Protein AF-A0A2N1M1K5-F1 (afdb_monomer)

Organism: NCBI:txid588596

Secondary structure (DSSP, 8-state):
----------------SSHHHHHHHHHHHHHHHHGGGS-TT-S-HHHHHHHS-----S---HHHHHHHHHHH--HHHHHHHHHHTS-SSS-HHHHHHHHHHHHHHHHHHHHTT--HHHHHHHS--HHHHHHHHHHHHHHHHHHHHTPPPPPGGG-HHHHHHHHHT--TTSPPPHHHHHHHHHHHHS----

Foldseek 3Di:
DDDDDDDDDDDDDDDDDPCPVVVVVVVVVVVVVVVVVPDPPDDDPVRCCVQPVPVDPDPDDLLRLLLVCLVVVDLSSVLVSLVVLAQPDPDLVSLLRSVVSLVVSLVSNVVSVHDNVSCCVRSDDPVSVVSNVVSVVVVVVVCVVVPDDDPPCLDPVNLVVCQVVDDPVDDDDPSVVVSVV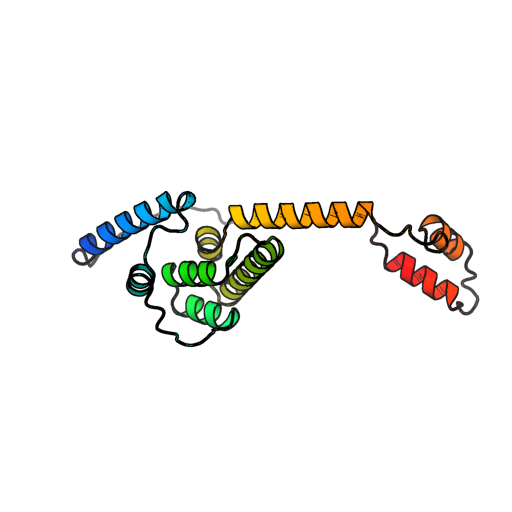SVVPDDPPD

pLDDT: mean 72.84, std 21.94, range [24.59, 95.56]

Nearest PDB structures (foldseek):
  6x1i-assembly1_A  TM=1.732E-01  e=8.250E+00  Pyrococcus horikoshii OT3

Sequence (190 aa):
MAVPWLYIFFAYPIYPQFSNQYSEARRSIKRALARRTERRNAFSKEQIEALLPDKRKGKLTIEERAKYCAKTGDFIDIVANHWCLGPKSNDENEIVAGVARQSTFRMKLAEGGVDPTIIEEFAKDQKHIQESNEIQRKRTKKRMAKAQRIPKHFSLANVSKRIQNMDVSKIPTREDLADVIVMLSMRPSE

Structure (mmCIF, N/CA/C/O backbone):
data_AF-A0A2N1M1K5-F1
#
_entry.id   AF-A0A2N1M1K5-F1
#
loop_
_atom_site.group_PDB
_atom_site.id
_atom_site.type_symbol
_atom_site.label_atom_id
_atom_site.label_alt_id
_atom_site.label_comp_id
_atom_site.label_asym_id
_atom_site.label_entity_id
_atom_site.label_seq_id
_atom_site.pdbx_PDB_ins_code
_atom_site.Cartn_x
_atom_site.Cartn_y
_atom_site.Cartn_z
_atom_site.occupancy
_atom_site.B_iso_or_equiv
_atom_site.auth_seq_id
_atom_site.auth_comp_id
_atom_site.auth_asym_id
_atom_site.auth_atom_id
_atom_site.pdbx_PDB_model_num
ATOM 1 N N . MET A 1 1 ? -0.922 38.601 1.750 1.00 30.34 1 MET A N 1
ATOM 2 C CA . MET A 1 1 ? 0.178 37.977 2.514 1.00 30.34 1 MET A CA 1
ATOM 3 C C . MET A 1 1 ? -0.050 38.255 3.989 1.00 30.34 1 MET A C 1
ATOM 5 O O . MET A 1 1 ? -0.391 39.383 4.303 1.00 30.34 1 MET A O 1
ATOM 9 N N . ALA A 1 2 ? 0.128 37.217 4.811 1.00 32.53 2 ALA A N 1
ATOM 10 C CA . ALA A 1 2 ? 0.265 37.195 6.272 1.00 32.53 2 ALA A CA 1
ATOM 11 C C . ALA A 1 2 ? -0.838 37.844 7.135 1.00 32.53 2 ALA A C 1
ATOM 13 O O . ALA A 1 2 ? -0.923 39.060 7.253 1.00 32.53 2 ALA A O 1
ATOM 14 N N . VAL A 1 3 ? -1.584 37.000 7.858 1.00 25.30 3 VAL A N 1
ATOM 15 C CA . VAL A 1 3 ? -2.186 37.378 9.145 1.00 25.30 3 VAL A CA 1
ATOM 16 C C . VAL A 1 3 ? -1.532 36.508 10.228 1.00 25.30 3 VAL A C 1
ATOM 18 O O . VAL A 1 3 ? -1.578 35.280 10.106 1.00 25.30 3 VAL A O 1
ATOM 21 N N . PRO A 1 4 ? -0.869 37.107 11.233 1.00 35.44 4 PRO A N 1
ATOM 22 C CA . PRO A 1 4 ? -0.222 36.397 12.322 1.00 35.44 4 PRO A CA 1
ATOM 23 C C . PRO A 1 4 ? -1.184 36.117 13.483 1.00 35.44 4 PRO A C 1
ATOM 25 O O . PRO A 1 4 ? -2.193 36.784 13.688 1.00 35.44 4 PRO A O 1
ATOM 28 N N . TRP A 1 5 ? -0.811 35.087 14.229 1.00 28.62 5 TRP A N 1
ATOM 29 C CA . TRP A 1 5 ? -1.448 34.535 15.415 1.00 28.62 5 TRP A CA 1
ATOM 30 C C . TRP A 1 5 ? -1.638 35.543 16.558 1.00 28.62 5 TRP A C 1
ATOM 32 O O . TRP A 1 5 ? -0.727 36.320 16.833 1.00 28.62 5 TRP A O 1
ATOM 42 N N . LEU A 1 6 ? -2.733 35.404 17.321 1.00 27.39 6 LEU A N 1
ATOM 43 C CA . LEU A 1 6 ? -2.763 35.628 18.775 1.00 27.39 6 LEU A CA 1
ATOM 44 C C . LEU A 1 6 ? -3.977 34.937 19.430 1.00 27.39 6 LEU A C 1
ATOM 46 O O . LEU A 1 6 ? -5.091 34.958 18.918 1.00 27.39 6 LEU A O 1
ATOM 50 N N . TYR A 1 7 ? -3.685 34.288 20.556 1.00 28.84 7 TYR A N 1
ATOM 51 C CA . TYR A 1 7 ? -4.550 33.559 21.491 1.00 28.84 7 TYR A CA 1
ATOM 52 C C . TYR A 1 7 ? -5.686 34.415 22.097 1.00 28.84 7 TYR A C 1
ATOM 54 O O . TYR A 1 7 ? -5.499 35.613 22.275 1.00 28.84 7 TYR A O 1
ATOM 62 N N . ILE A 1 8 ? -6.779 33.781 22.565 1.00 28.83 8 ILE A N 1
ATOM 63 C CA . ILE A 1 8 ? -7.182 33.704 23.997 1.00 28.83 8 ILE A CA 1
ATOM 64 C C . ILE A 1 8 ? -8.525 32.955 24.180 1.00 28.83 8 ILE A C 1
ATOM 66 O O . ILE A 1 8 ? -9.480 33.109 23.428 1.00 28.83 8 ILE A O 1
ATOM 70 N N . PHE A 1 9 ? -8.522 32.129 25.229 1.00 25.47 9 PHE A N 1
ATOM 71 C CA . PHE A 1 9 ? -9.581 31.356 25.883 1.00 25.47 9 PHE A CA 1
ATOM 72 C C . PHE A 1 9 ? -10.895 32.103 26.198 1.00 25.47 9 PHE A C 1
ATOM 74 O O . PHE A 1 9 ? -10.860 33.243 26.647 1.00 25.47 9 PHE A O 1
ATOM 81 N N . PHE A 1 10 ? -12.012 31.362 26.209 1.00 24.59 10 PHE A N 1
ATOM 82 C CA . PHE A 1 10 ? -13.040 31.455 27.261 1.00 24.59 10 PHE A CA 1
ATOM 83 C C . PHE A 1 10 ? -13.578 30.055 27.609 1.00 24.59 10 PHE A C 1
ATOM 85 O O . PHE A 1 10 ? -13.599 29.153 26.773 1.00 24.59 10 PHE A O 1
ATOM 92 N N . ALA A 1 11 ? -13.922 29.870 28.882 1.00 24.91 11 ALA A N 1
ATOM 93 C CA . ALA A 1 11 ? -14.062 28.600 29.588 1.00 24.91 11 ALA A CA 1
ATOM 94 C C . ALA A 1 11 ? -15.523 28.092 29.738 1.00 24.91 11 ALA A C 1
ATOM 96 O O . ALA A 1 11 ? -16.423 28.911 29.870 1.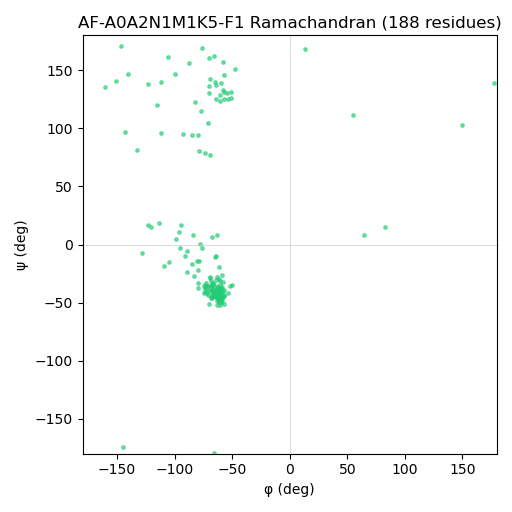00 24.91 11 ALA A O 1
ATOM 97 N N . TYR A 1 12 ? -15.678 26.747 29.711 1.00 31.97 12 TYR A N 1
ATOM 98 C CA . TYR A 1 12 ? -16.512 25.750 30.465 1.00 31.97 12 TYR A CA 1
ATOM 99 C C . TYR A 1 12 ? -17.712 26.183 31.369 1.00 31.97 12 TYR A C 1
ATOM 101 O O . TYR A 1 12 ? -17.724 27.346 31.751 1.00 31.97 12 TYR A O 1
ATOM 109 N N . PRO A 1 13 ? -18.639 25.293 31.877 1.00 47.25 13 PRO A N 1
ATOM 110 C CA . PRO A 1 13 ? -18.690 23.797 31.932 1.00 47.25 13 PRO A CA 1
ATOM 111 C C . PRO A 1 13 ? -20.107 23.127 31.777 1.00 47.25 13 PRO A C 1
ATOM 113 O O . PRO A 1 13 ? -21.086 23.817 31.539 1.00 47.25 13 PRO A O 1
ATOM 116 N N . ILE A 1 14 ? -20.196 21.781 31.942 1.00 31.31 14 ILE A N 1
ATOM 117 C CA . ILE A 1 14 ? -21.274 20.898 32.523 1.00 31.31 14 ILE A CA 1
ATOM 118 C C . ILE A 1 14 ? -21.206 19.522 31.789 1.00 31.31 14 ILE A C 1
ATOM 120 O O . ILE A 1 14 ? -21.512 19.443 30.608 1.00 31.31 14 ILE A O 1
ATOM 124 N N . TYR A 1 15 ? -20.655 18.421 32.329 1.00 31.00 15 TYR A N 1
ATOM 125 C CA . TYR A 1 15 ? -21.123 17.598 33.463 1.00 31.00 15 TYR A CA 1
ATOM 126 C C . TYR A 1 15 ? -19.954 16.905 34.224 1.00 31.00 15 TYR A C 1
ATOM 128 O O . TYR A 1 15 ? -19.067 16.361 33.562 1.00 31.00 15 TYR A O 1
ATOM 136 N N . PRO A 1 16 ? -19.960 16.805 35.578 1.00 41.16 16 PRO A N 1
ATOM 137 C CA . PRO A 1 16 ? -18.792 16.371 36.360 1.00 41.16 16 PRO A CA 1
ATOM 138 C C . PRO A 1 16 ? -18.890 15.024 37.119 1.00 41.16 16 PRO A C 1
ATOM 140 O O . PRO A 1 16 ? -18.088 14.816 38.023 1.00 41.16 16 PRO A O 1
ATOM 143 N N . GLN A 1 17 ? -19.803 14.085 36.817 1.00 35.28 17 GLN A N 1
ATOM 144 C CA . GLN A 1 17 ? -19.936 12.872 37.669 1.00 35.28 17 GLN A CA 1
ATOM 145 C C . GLN A 1 17 ? -19.902 11.492 36.983 1.00 35.28 17 GLN A C 1
ATOM 147 O O . GLN A 1 17 ? -19.728 10.495 37.674 1.00 35.28 17 GLN A O 1
ATOM 152 N N . PHE A 1 18 ? -19.911 11.395 35.649 1.00 33.62 18 PHE A N 1
ATOM 153 C CA . PHE A 1 18 ? -19.706 10.109 34.943 1.00 33.62 18 PHE A CA 1
ATOM 154 C C . PHE A 1 18 ? -18.247 9.860 34.501 1.00 33.62 18 PHE A C 1
ATOM 156 O O . PHE A 1 18 ? -17.920 8.806 33.956 1.00 33.62 18 PHE A O 1
ATOM 163 N N . SER A 1 19 ? -17.347 10.820 34.735 1.00 39.50 19 SER A N 1
ATOM 164 C CA . SER A 1 19 ? -15.990 10.844 34.170 1.00 39.50 19 SER A CA 1
ATOM 165 C C . SER A 1 19 ? -14.929 10.125 35.006 1.00 39.50 19 SER A C 1
ATOM 167 O O . SER A 1 19 ? -13.923 9.702 34.441 1.00 39.50 19 SER A O 1
ATOM 169 N N . ASN A 1 20 ? -15.119 9.954 36.317 1.00 40.91 20 ASN A N 1
ATOM 170 C CA . ASN A 1 20 ? -14.043 9.460 37.185 1.00 40.91 20 ASN A CA 1
ATOM 171 C C . ASN A 1 20 ? -13.841 7.942 37.119 1.00 40.91 20 ASN A C 1
ATOM 173 O O . ASN A 1 20 ? -12.704 7.486 37.068 1.00 40.91 20 ASN A O 1
ATOM 177 N N . GLN A 1 21 ? -14.908 7.148 37.010 1.00 40.41 21 GLN A N 1
ATOM 178 C CA . GLN A 1 21 ? -14.762 5.691 36.889 1.00 40.41 21 GLN A CA 1
ATOM 179 C C . GLN A 1 21 ? -14.278 5.278 35.485 1.00 40.41 21 GLN A C 1
ATOM 181 O O . GLN A 1 21 ? -13.444 4.382 35.342 1.00 40.41 21 GLN A O 1
ATOM 186 N N . TYR A 1 22 ? -14.718 5.997 34.442 1.00 41.56 22 TYR A N 1
ATOM 187 C CA . TYR A 1 22 ? -14.241 5.813 33.066 1.00 41.56 22 TYR A CA 1
ATOM 188 C C . TYR A 1 22 ? -12.811 6.333 32.851 1.00 41.56 22 TYR A C 1
ATOM 190 O O . TYR A 1 22 ? -12.079 5.747 32.055 1.00 41.56 22 TYR A O 1
ATOM 198 N N . SER A 1 23 ? -12.376 7.403 33.531 1.00 45.81 23 SER A N 1
ATOM 199 C CA . SER A 1 23 ? -11.002 7.919 33.413 1.00 45.81 23 SER A CA 1
ATOM 200 C C . SER A 1 23 ? -9.984 7.009 34.103 1.00 45.81 23 SER A C 1
ATOM 202 O O . SER A 1 23 ? -8.920 6.769 33.537 1.00 45.81 23 SER A O 1
ATOM 204 N N . GLU A 1 24 ? -10.333 6.427 35.251 1.00 42.09 24 GLU A N 1
ATOM 205 C CA . GLU A 1 24 ? -9.546 5.413 35.965 1.00 42.09 24 GLU A CA 1
ATOM 206 C C . GLU A 1 24 ? -9.394 4.133 35.124 1.00 42.09 24 GLU A C 1
ATOM 208 O O . GLU A 1 24 ? -8.272 3.675 34.882 1.00 42.09 24 GLU A O 1
ATOM 213 N N . ALA A 1 25 ? -10.497 3.615 34.565 1.00 45.88 25 ALA A N 1
ATOM 214 C CA . ALA A 1 25 ? -10.476 2.472 33.650 1.00 45.88 25 ALA A CA 1
ATOM 215 C C . ALA A 1 25 ? -9.669 2.770 32.369 1.00 45.88 25 ALA A C 1
ATOM 217 O O . ALA A 1 25 ? -8.833 1.965 31.962 1.00 45.88 25 ALA A O 1
ATOM 218 N N . ARG A 1 26 ? -9.820 3.966 31.777 1.00 47.50 26 ARG A N 1
ATOM 219 C CA . ARG A 1 26 ? -9.016 4.442 30.632 1.00 47.50 26 ARG A CA 1
ATOM 220 C C . ARG A 1 26 ? -7.534 4.593 30.972 1.00 47.50 26 ARG A C 1
ATOM 222 O O . ARG A 1 26 ? -6.690 4.288 30.133 1.00 47.50 26 ARG A O 1
ATOM 229 N N . ARG A 1 27 ? -7.184 5.039 32.183 1.00 43.84 27 ARG A N 1
ATOM 230 C CA . ARG A 1 27 ? -5.793 5.173 32.652 1.00 43.84 27 ARG A CA 1
ATOM 231 C C . ARG A 1 27 ? -5.171 3.804 32.912 1.00 43.84 27 ARG A C 1
ATOM 233 O O . ARG A 1 27 ? -3.999 3.607 32.600 1.00 43.84 27 ARG A O 1
ATOM 240 N N . SER A 1 28 ? -5.961 2.853 33.403 1.00 52.34 28 SER A N 1
ATOM 241 C CA . SER A 1 28 ? -5.572 1.452 33.572 1.00 52.34 28 SER A CA 1
ATOM 242 C C . SER A 1 28 ? -5.352 0.757 32.223 1.00 52.34 28 SER A C 1
ATOM 244 O O . SER A 1 28 ? -4.292 0.174 32.003 1.00 52.34 28 SER A O 1
ATOM 246 N N . ILE A 1 29 ? -6.268 0.934 31.261 1.00 50.94 29 ILE A N 1
ATOM 247 C CA . ILE A 1 29 ? -6.130 0.431 29.884 1.00 50.94 29 ILE A CA 1
ATOM 248 C C . ILE A 1 29 ? -4.942 1.092 29.175 1.00 50.94 29 ILE A C 1
ATOM 250 O O . ILE A 1 29 ? -4.165 0.388 28.541 1.00 50.94 29 ILE A O 1
ATOM 254 N N . LYS A 1 30 ? -4.716 2.405 29.338 1.00 47.91 30 LYS A N 1
ATOM 255 C CA . LYS A 1 30 ? -3.505 3.091 28.843 1.00 47.91 30 LYS A CA 1
ATOM 256 C C . LYS A 1 30 ? -2.227 2.511 29.449 1.00 47.91 30 LYS A C 1
ATOM 258 O O . LYS A 1 30 ? -1.270 2.286 28.718 1.00 47.91 30 LYS A O 1
ATOM 263 N N . ARG A 1 31 ? -2.196 2.222 30.757 1.00 45.16 31 ARG A N 1
ATOM 264 C CA . ARG A 1 31 ? -1.048 1.562 31.410 1.00 45.16 31 ARG A CA 1
ATOM 265 C C . ARG A 1 31 ? -0.869 0.117 30.930 1.00 45.16 31 ARG A C 1
ATOM 267 O O . ARG A 1 31 ? 0.265 -0.327 30.798 1.00 45.16 31 ARG A O 1
ATOM 274 N N . ALA A 1 32 ? -1.952 -0.598 30.631 1.00 46.72 32 ALA A N 1
ATOM 275 C CA . ALA A 1 32 ? -1.910 -1.953 30.083 1.00 46.72 32 ALA A CA 1
ATOM 276 C C . ALA A 1 32 ? -1.470 -1.980 28.604 1.00 46.72 32 ALA A C 1
ATOM 278 O O . ALA A 1 32 ? -0.683 -2.841 28.219 1.00 46.72 32 ALA A O 1
ATOM 279 N N . LEU A 1 33 ? -1.908 -1.010 27.791 1.00 49.91 33 LEU A N 1
ATOM 280 C CA . LEU A 1 33 ? -1.473 -0.820 26.402 1.00 49.91 33 LEU A CA 1
ATOM 281 C C . LEU A 1 33 ? -0.037 -0.284 26.304 1.00 49.91 33 LEU A C 1
ATOM 283 O O . LEU A 1 33 ? 0.688 -0.685 25.406 1.00 49.91 33 LEU A O 1
ATOM 287 N N . ALA A 1 34 ? 0.412 0.582 27.214 1.00 41.59 34 ALA A N 1
ATOM 288 C CA . ALA A 1 34 ? 1.793 1.075 27.220 1.00 41.59 34 ALA A CA 1
ATOM 289 C C . ALA A 1 34 ? 2.804 -0.026 27.595 1.00 41.59 34 ALA A C 1
ATOM 291 O O . ALA A 1 34 ? 3.933 -0.022 27.120 1.00 41.59 34 ALA A O 1
ATOM 292 N N . ARG A 1 35 ? 2.382 -1.026 28.383 1.00 45.47 35 ARG A N 1
ATOM 293 C CA . ARG A 1 35 ? 3.167 -2.243 28.670 1.00 45.47 35 ARG A CA 1
ATOM 294 C C . ARG A 1 35 ? 3.179 -3.251 27.501 1.00 45.47 35 ARG A C 1
ATOM 296 O O . ARG A 1 35 ? 3.828 -4.290 27.591 1.00 45.47 35 ARG A O 1
ATOM 303 N N . ARG A 1 36 ? 2.456 -2.980 26.403 1.00 40.47 36 ARG A N 1
ATOM 304 C CA . ARG A 1 36 ? 2.161 -3.927 25.306 1.00 40.47 36 ARG A CA 1
ATOM 305 C C . ARG A 1 36 ? 3.310 -4.134 24.319 1.00 40.47 36 ARG A C 1
ATOM 307 O O . ARG A 1 36 ? 3.285 -5.126 23.594 1.00 40.47 36 ARG A O 1
ATOM 314 N N . THR A 1 37 ? 4.340 -3.287 24.326 1.00 44.84 37 THR A N 1
ATOM 315 C CA . THR A 1 37 ? 5.549 -3.507 23.509 1.00 44.84 37 THR A CA 1
ATOM 316 C C . THR A 1 37 ? 6.270 -4.812 23.891 1.00 44.84 37 THR A C 1
ATOM 318 O O . THR A 1 37 ? 6.985 -5.372 23.062 1.00 44.84 37 THR A O 1
ATOM 321 N N . GLU A 1 38 ? 6.016 -5.359 25.091 1.00 43.12 38 GLU A N 1
ATOM 322 C CA . GLU A 1 38 ? 6.689 -6.562 25.603 1.00 43.12 38 GLU A CA 1
ATOM 323 C C . GLU A 1 38 ? 5.858 -7.857 25.592 1.00 43.12 38 GLU A C 1
ATOM 325 O O . GLU A 1 38 ? 6.438 -8.933 25.719 1.00 43.12 38 GLU A O 1
ATOM 330 N N . ARG A 1 39 ? 4.525 -7.839 25.427 1.00 45.16 39 ARG A N 1
ATOM 331 C CA . ARG A 1 39 ? 3.723 -9.082 25.511 1.00 45.16 39 ARG A CA 1
ATOM 332 C C . ARG A 1 39 ? 2.564 -9.123 24.520 1.00 45.16 39 ARG A C 1
ATOM 334 O O . ARG A 1 39 ? 1.461 -8.672 24.811 1.00 45.16 39 ARG A O 1
ATOM 341 N N . ARG A 1 40 ? 2.792 -9.780 23.378 1.00 42.53 40 ARG A N 1
ATOM 342 C CA . ARG A 1 40 ? 1.757 -10.119 22.379 1.00 42.53 40 ARG A CA 1
ATOM 343 C C . ARG A 1 40 ? 0.668 -11.091 22.902 1.00 42.53 40 ARG A C 1
ATOM 345 O O . ARG A 1 40 ? -0.350 -11.223 22.238 1.00 42.53 40 ARG A O 1
ATOM 352 N N . ASN A 1 41 ? 0.831 -11.703 24.090 1.00 50.91 41 ASN A N 1
ATOM 353 C CA . ASN A 1 41 ? 0.032 -12.855 24.567 1.00 50.91 41 ASN A CA 1
ATOM 354 C C . ASN A 1 41 ? -0.713 -12.662 25.915 1.00 50.91 41 ASN A C 1
ATOM 356 O O . ASN A 1 41 ? -1.069 -13.647 26.551 1.00 50.91 41 ASN A O 1
ATOM 360 N N . ALA A 1 42 ? -0.907 -11.437 26.417 1.00 52.03 42 ALA A N 1
ATOM 361 C CA . ALA A 1 42 ? -1.353 -11.233 27.809 1.00 52.03 42 ALA A CA 1
ATOM 362 C C . ALA A 1 42 ? -2.880 -11.201 28.054 1.00 52.03 42 ALA A C 1
ATOM 364 O O . ALA A 1 42 ? -3.283 -11.135 29.211 1.00 52.03 42 ALA A O 1
ATOM 365 N N . PHE A 1 43 ? -3.721 -11.238 27.016 1.00 46.84 43 PHE A N 1
ATOM 366 C CA . PHE A 1 43 ? -5.182 -11.217 27.168 1.00 46.84 43 PHE A CA 1
ATOM 367 C C . PHE A 1 43 ? -5.822 -12.431 26.502 1.00 46.84 43 PHE A C 1
ATOM 369 O O . PHE A 1 43 ? -5.431 -12.806 25.393 1.00 46.84 43 PHE A O 1
ATOM 376 N N . SER A 1 44 ? -6.810 -13.026 27.176 1.00 56.56 44 SER A N 1
ATOM 377 C CA . SER A 1 44 ? -7.618 -14.101 26.602 1.00 56.56 44 SER A CA 1
ATOM 378 C C . SER A 1 44 ? -8.532 -13.558 25.501 1.00 56.56 44 SER A C 1
ATOM 380 O O . SER A 1 44 ? -8.807 -12.355 25.418 1.00 56.56 44 SER A O 1
ATOM 382 N N . LYS A 1 45 ? -9.015 -14.448 24.634 1.00 51.22 45 LYS A N 1
ATOM 383 C CA . LYS A 1 45 ? -9.913 -14.083 23.533 1.00 51.22 45 LYS A CA 1
ATOM 384 C C . LYS A 1 45 ? -11.191 -13.411 24.053 1.00 51.22 45 LYS A C 1
ATOM 386 O O . LYS A 1 45 ? -11.638 -12.432 23.466 1.00 51.22 45 LYS A O 1
ATOM 391 N N . GLU A 1 46 ? -11.697 -13.868 25.197 1.00 49.91 46 GLU A N 1
ATOM 392 C CA . GLU A 1 46 ? -12.882 -13.319 25.861 1.00 49.91 46 GLU A CA 1
ATOM 393 C C . GLU A 1 46 ? -12.636 -11.904 26.406 1.00 49.91 46 GLU A C 1
ATOM 395 O O . GLU A 1 46 ? -13.503 -11.041 26.312 1.00 49.91 46 GLU A O 1
ATOM 400 N N . GLN A 1 47 ? -11.439 -11.624 26.937 1.00 53.22 47 GLN A N 1
ATOM 401 C CA . GLN A 1 47 ? -11.083 -10.282 27.418 1.00 53.22 47 GLN A CA 1
ATOM 402 C C . GLN A 1 47 ? -10.964 -9.279 26.267 1.00 53.22 47 GLN A C 1
ATOM 404 O O . GLN A 1 47 ? -11.340 -8.118 26.416 1.00 53.22 47 GLN A O 1
ATOM 409 N N . ILE A 1 48 ? -10.465 -9.725 25.111 1.00 53.44 48 ILE A N 1
ATOM 410 C CA . ILE A 1 48 ? -10.424 -8.909 23.894 1.00 53.44 48 ILE A CA 1
ATOM 411 C C . ILE A 1 48 ? -11.849 -8.628 23.405 1.00 53.44 48 ILE A C 1
ATOM 413 O O . ILE A 1 48 ? -12.151 -7.481 23.104 1.00 53.44 48 ILE A O 1
ATOM 417 N N . GLU A 1 49 ? -12.728 -9.631 23.386 1.00 48.97 49 GLU A N 1
ATOM 418 C CA . GLU A 1 49 ? -14.129 -9.498 22.957 1.00 48.97 49 GLU A CA 1
ATOM 419 C C . GLU A 1 49 ? -14.967 -8.614 23.902 1.00 48.97 49 GLU A C 1
ATOM 421 O O . GLU A 1 49 ? -15.825 -7.860 23.450 1.00 48.97 49 GLU A O 1
ATOM 426 N N . ALA A 1 50 ? -14.676 -8.633 25.206 1.00 50.69 50 ALA A N 1
ATOM 427 C CA . ALA A 1 50 ? -15.316 -7.759 26.190 1.00 50.69 50 ALA A CA 1
ATOM 428 C C . ALA A 1 50 ? -14.843 -6.294 26.100 1.00 50.69 50 ALA A C 1
ATOM 430 O O . ALA A 1 50 ? -15.629 -5.376 26.331 1.00 50.69 50 ALA A O 1
ATOM 431 N N . LEU A 1 51 ? -13.564 -6.064 25.773 1.00 51.69 51 LEU A N 1
ATOM 432 C CA . LEU A 1 51 ? -12.983 -4.721 25.615 1.00 51.69 51 LEU A CA 1
ATOM 433 C C . LEU A 1 51 ? -13.244 -4.118 24.228 1.00 51.69 51 LEU A C 1
ATOM 435 O O . LEU A 1 51 ? -13.271 -2.898 24.082 1.00 51.69 51 LEU A O 1
ATOM 439 N N . LEU A 1 52 ? -13.408 -4.974 23.222 1.00 53.09 52 LEU A N 1
ATOM 440 C CA . LEU A 1 52 ? -13.666 -4.645 21.827 1.00 53.09 52 LEU A CA 1
ATOM 441 C C . LEU A 1 52 ? -14.827 -5.522 21.345 1.00 53.09 52 LEU A C 1
ATOM 443 O O . LEU A 1 52 ? -14.577 -6.557 20.720 1.00 53.09 52 LEU A O 1
ATOM 447 N N . PRO A 1 53 ? -16.087 -5.146 21.633 1.00 44.97 53 PRO A N 1
ATOM 448 C CA . PRO A 1 53 ? -17.249 -5.901 21.186 1.00 44.97 53 PRO A CA 1
ATOM 449 C C . PRO A 1 53 ? -17.401 -5.786 19.662 1.00 44.97 53 PRO A C 1
ATOM 451 O O . PRO A 1 53 ? -18.243 -5.050 19.149 1.00 44.97 53 PRO A O 1
ATOM 454 N N . ASP A 1 54 ? -16.588 -6.528 18.908 1.00 49.03 54 ASP A N 1
ATOM 455 C CA . ASP A 1 54 ? -16.722 -6.662 17.462 1.00 49.03 54 ASP A CA 1
ATOM 456 C C . ASP A 1 54 ? -17.853 -7.656 17.183 1.00 49.03 54 ASP A C 1
ATOM 458 O O . ASP A 1 54 ? -17.644 -8.836 16.910 1.00 49.03 54 ASP A O 1
ATOM 462 N N . LYS A 1 55 ? -19.102 -7.176 17.260 1.00 49.06 55 LYS A N 1
ATOM 463 C CA . LYS A 1 55 ? -20.323 -7.958 16.970 1.00 49.06 55 LYS A CA 1
ATOM 464 C C . LYS A 1 55 ? -20.408 -8.448 15.510 1.00 49.06 55 LYS A C 1
ATOM 466 O O . LYS A 1 55 ? -21.441 -8.964 15.081 1.00 49.06 55 LYS A O 1
ATOM 471 N N . ARG A 1 56 ? -19.352 -8.279 14.711 1.00 52.91 56 ARG A N 1
ATOM 472 C CA . ARG A 1 56 ? -19.317 -8.574 13.282 1.00 52.91 56 ARG A CA 1
ATOM 473 C C . ARG A 1 56 ? -18.802 -9.985 13.043 1.00 52.91 56 ARG A C 1
ATOM 475 O O . ARG A 1 56 ? -17.616 -10.229 12.870 1.00 52.91 56 ARG A O 1
ATOM 482 N N . LYS A 1 57 ? -19.740 -10.919 12.903 1.00 45.25 57 LYS A N 1
ATOM 483 C CA . LYS A 1 57 ? -19.479 -12.284 12.415 1.00 45.25 57 LYS A CA 1
ATOM 484 C C . LYS A 1 57 ? -19.052 -12.344 10.926 1.00 45.25 57 LYS A C 1
ATOM 486 O O . L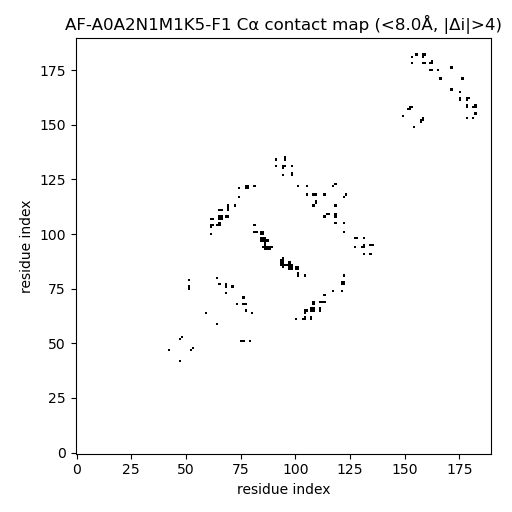YS A 1 57 ? -18.930 -13.434 10.379 1.00 45.25 57 LYS A O 1
ATOM 491 N N . GLY A 1 58 ? -18.829 -11.202 10.259 1.00 55.16 58 GLY A N 1
ATOM 492 C CA . GLY A 1 58 ? -18.489 -11.099 8.835 1.00 55.16 58 GLY A CA 1
ATOM 493 C C . GLY A 1 58 ? -17.059 -10.608 8.586 1.00 55.16 58 GLY A C 1
ATOM 494 O O . GLY A 1 58 ? -16.570 -9.696 9.253 1.00 55.16 58 GLY A O 1
ATOM 495 N N . LYS A 1 59 ? -16.382 -11.191 7.590 1.00 66.12 59 LYS A N 1
ATOM 496 C CA . LYS A 1 59 ? -15.023 -10.815 7.172 1.00 66.12 59 LYS A CA 1
ATOM 497 C C . LYS A 1 59 ? -15.055 -9.483 6.408 1.00 66.12 59 LYS A C 1
ATOM 499 O O . LYS A 1 59 ? -15.006 -9.480 5.185 1.00 66.12 59 LYS A O 1
ATOM 504 N N . LEU A 1 60 ? -15.150 -8.367 7.133 1.00 75.69 60 LEU A N 1
ATOM 505 C CA . LEU A 1 60 ? -15.163 -7.035 6.523 1.00 75.69 60 LEU A CA 1
ATOM 506 C C . LEU A 1 60 ? -13.892 -6.757 5.719 1.00 75.69 60 LEU A C 1
ATOM 508 O O . LEU A 1 60 ? -12.772 -7.031 6.178 1.00 75.69 60 LEU A O 1
ATOM 512 N N . THR A 1 61 ? -14.090 -6.136 4.563 1.00 89.25 61 THR A N 1
ATOM 513 C CA . THR A 1 61 ? -13.035 -5.556 3.734 1.00 89.25 61 THR A CA 1
ATOM 514 C C . THR A 1 61 ? -12.366 -4.372 4.442 1.00 89.25 61 THR A C 1
ATOM 516 O O . THR A 1 61 ? -12.898 -3.794 5.393 1.00 89.25 61 THR A O 1
ATOM 519 N N . ILE A 1 62 ? -11.171 -3.990 3.982 1.00 90.19 62 ILE A N 1
ATOM 520 C CA . ILE A 1 62 ? -10.427 -2.846 4.541 1.00 90.19 62 ILE A CA 1
ATOM 521 C C . ILE A 1 62 ? -11.234 -1.546 4.402 1.00 90.19 62 ILE A C 1
ATOM 523 O O . ILE A 1 62 ? -11.245 -0.723 5.315 1.00 90.19 62 ILE A O 1
ATOM 527 N N . GLU A 1 63 ? -11.937 -1.380 3.283 1.00 92.31 63 GLU A N 1
ATOM 528 C CA . GLU A 1 63 ? -12.742 -0.193 3.005 1.00 92.31 63 GLU A CA 1
ATOM 529 C C . GLU A 1 63 ? -13.964 -0.093 3.924 1.00 92.31 63 GLU A C 1
ATOM 531 O O . GLU A 1 63 ? -14.225 0.968 4.485 1.00 92.31 63 GLU A O 1
ATOM 536 N N . GLU A 1 64 ? -14.687 -1.193 4.142 1.00 90.06 64 GLU A N 1
ATOM 537 C CA . GLU A 1 64 ? -15.831 -1.213 5.062 1.00 90.06 64 GLU A CA 1
ATOM 538 C C . GLU A 1 64 ? -15.413 -0.892 6.498 1.00 90.06 64 GLU A C 1
ATOM 540 O O . GLU A 1 64 ? -16.105 -0.145 7.193 1.00 90.06 64 GLU A O 1
ATOM 545 N N . ARG A 1 65 ? -14.255 -1.409 6.936 1.00 90.06 65 ARG A N 1
ATOM 546 C CA . ARG A 1 65 ? -13.675 -1.070 8.244 1.00 90.06 65 ARG A CA 1
ATOM 547 C C . ARG A 1 65 ? -13.383 0.423 8.340 1.00 90.06 65 ARG A C 1
ATOM 549 O O . ARG A 1 65 ? -13.735 1.042 9.337 1.00 90.06 65 ARG A O 1
ATOM 556 N N . ALA A 1 66 ? -12.781 1.004 7.303 1.00 91.31 66 ALA A N 1
ATOM 557 C CA . ALA A 1 66 ? -12.425 2.419 7.296 1.00 91.31 66 ALA A CA 1
ATOM 558 C C . ALA A 1 66 ? -13.666 3.320 7.290 1.00 91.31 66 ALA A C 1
ATOM 560 O O . ALA A 1 66 ? -13.747 4.239 8.098 1.00 91.31 66 ALA A O 1
ATOM 561 N N . LYS A 1 67 ? -14.673 3.009 6.461 1.00 91.50 67 LYS A N 1
ATOM 562 C CA . LYS A 1 67 ? -15.966 3.718 6.448 1.00 91.50 67 LYS A CA 1
ATOM 563 C C . LYS A 1 67 ? -16.659 3.663 7.804 1.00 91.50 67 LYS A C 1
ATOM 565 O O . LYS A 1 67 ? -17.256 4.646 8.226 1.00 91.50 67 LYS A O 1
ATOM 570 N N . TYR A 1 68 ? -16.599 2.519 8.482 1.00 88.12 68 TYR A N 1
ATOM 571 C CA . TYR A 1 68 ? -17.136 2.380 9.830 1.00 88.12 68 TYR A CA 1
ATOM 572 C C . TYR A 1 68 ? -16.395 3.282 10.827 1.00 88.12 68 TYR A C 1
ATOM 574 O O . TYR A 1 68 ? -17.039 4.085 11.495 1.00 88.12 68 TYR A O 1
ATOM 582 N N . CYS A 1 69 ? -15.063 3.210 10.872 1.00 87.25 69 CYS A N 1
ATOM 583 C CA . CYS A 1 69 ? -14.252 4.031 11.772 1.00 87.25 69 CYS A CA 1
ATOM 584 C C . CYS A 1 69 ? -14.401 5.535 11.503 1.00 87.25 69 CYS A C 1
ATOM 586 O O . CYS A 1 69 ? -14.419 6.322 12.441 1.00 87.25 69 CYS A O 1
ATOM 588 N N . ALA A 1 70 ? -14.545 5.940 10.240 1.00 88.50 70 ALA A N 1
ATOM 589 C CA . ALA A 1 70 ? -14.788 7.332 9.872 1.00 88.50 70 ALA A CA 1
ATOM 590 C C . ALA A 1 70 ? -16.156 7.837 10.358 1.00 88.50 70 ALA A C 1
ATOM 592 O O . ALA A 1 70 ? -16.282 8.988 10.758 1.00 88.50 70 ALA A O 1
ATOM 593 N N . LYS A 1 71 ? -17.177 6.969 10.362 1.00 86.81 71 LYS A N 1
ATOM 594 C CA . LYS A 1 71 ? -18.512 7.306 10.875 1.00 86.81 71 LYS A CA 1
ATOM 595 C C . LYS A 1 71 ? -18.559 7.381 12.398 1.00 86.81 71 LYS A C 1
ATOM 597 O O . LYS A 1 71 ? -19.253 8.245 12.922 1.00 86.81 71 LYS A O 1
ATOM 602 N N . THR A 1 72 ? -17.891 6.462 13.100 1.00 80.00 72 THR A N 1
ATOM 603 C CA . THR A 1 72 ? -17.903 6.451 14.571 1.00 80.00 72 THR A CA 1
ATOM 604 C C . THR A 1 72 ? -16.945 7.477 15.163 1.00 80.00 72 THR A C 1
ATOM 606 O O . THR A 1 72 ? -17.233 8.023 16.224 1.00 80.00 72 THR A O 1
ATOM 609 N N . GLY A 1 73 ? -15.818 7.746 14.497 1.00 67.50 73 GLY A N 1
ATOM 610 C CA . GLY A 1 73 ? -14.775 8.646 14.990 1.00 67.50 73 GLY A CA 1
ATOM 611 C C . GLY A 1 73 ? -14.082 8.151 16.266 1.00 67.50 73 GLY A C 1
ATOM 612 O O . GLY A 1 73 ? -13.302 8.894 16.860 1.00 67.50 73 GLY A O 1
ATOM 613 N N . ASP A 1 74 ? -14.353 6.917 16.708 1.00 81.69 74 ASP A N 1
ATOM 614 C CA . ASP A 1 74 ? -13.778 6.362 17.930 1.00 81.69 74 ASP A CA 1
ATOM 615 C C . ASP A 1 74 ? -12.370 5.814 17.662 1.00 81.69 74 ASP A C 1
ATOM 617 O O . ASP A 1 74 ? -12.153 4.919 16.839 1.00 81.69 74 ASP A O 1
ATOM 621 N N . PHE A 1 75 ? -11.392 6.333 18.400 1.00 79.44 75 PHE A N 1
ATOM 622 C CA . PHE A 1 75 ? -10.008 5.885 18.316 1.00 79.44 75 PHE A CA 1
ATOM 623 C C . PHE A 1 75 ? -9.853 4.405 18.702 1.00 79.44 75 PHE A C 1
ATOM 625 O O . PHE A 1 75 ? -8.979 3.727 18.161 1.00 79.44 75 PHE A O 1
ATOM 632 N N . ILE A 1 76 ? -10.701 3.873 19.591 1.00 80.81 76 ILE A N 1
ATOM 633 C CA . ILE A 1 76 ? -10.669 2.455 19.978 1.00 80.81 76 ILE A CA 1
ATOM 634 C C . ILE A 1 76 ? -11.002 1.564 18.777 1.00 80.81 76 ILE A C 1
ATOM 636 O O . ILE A 1 76 ? -10.299 0.581 18.523 1.00 80.81 76 ILE A O 1
ATOM 640 N N . ASP A 1 77 ? -12.013 1.948 17.996 1.00 82.50 77 ASP A N 1
ATOM 641 C CA . ASP A 1 77 ? -12.388 1.253 16.767 1.00 82.50 77 ASP A CA 1
ATOM 642 C C . ASP A 1 77 ? -11.255 1.295 15.734 1.00 82.50 77 ASP A C 1
ATOM 644 O O . ASP A 1 77 ? -10.974 0.286 15.080 1.00 82.50 77 ASP A O 1
ATOM 648 N N . ILE A 1 78 ? -10.580 2.442 15.596 1.00 85.56 78 ILE A N 1
ATOM 649 C CA . ILE A 1 78 ? -9.435 2.610 14.688 1.00 85.56 78 ILE A CA 1
ATOM 650 C C . ILE A 1 78 ? -8.294 1.667 15.083 1.00 85.56 78 ILE A C 1
ATOM 652 O O . ILE A 1 78 ? -7.798 0.921 14.234 1.00 85.56 78 ILE A O 1
ATOM 656 N N . VAL A 1 79 ? -7.911 1.650 16.365 1.00 84.81 79 VAL A N 1
ATOM 657 C CA . VAL A 1 79 ? -6.830 0.794 16.884 1.00 84.81 79 VAL A CA 1
ATOM 658 C C . VAL A 1 79 ? -7.162 -0.685 16.688 1.00 84.81 79 VAL A C 1
ATOM 660 O O . VAL A 1 79 ? -6.332 -1.447 16.188 1.00 84.81 79 VAL A O 1
ATOM 663 N N . ALA A 1 80 ? -8.382 -1.098 17.032 1.00 83.81 80 ALA A N 1
ATOM 664 C CA . ALA A 1 80 ? -8.819 -2.482 16.894 1.00 83.81 80 ALA A CA 1
ATOM 665 C C . ALA A 1 80 ? -8.757 -2.954 15.436 1.00 83.81 80 ALA A C 1
ATOM 667 O O . ALA A 1 80 ? -8.148 -3.983 15.133 1.00 83.81 80 ALA A O 1
ATOM 668 N N . ASN A 1 81 ? -9.325 -2.171 14.514 1.00 86.75 81 ASN A N 1
ATOM 669 C CA . ASN A 1 81 ? -9.330 -2.511 13.094 1.00 86.75 81 ASN A CA 1
ATOM 670 C C . ASN A 1 81 ? -7.921 -2.496 12.490 1.00 86.75 81 ASN A C 1
ATOM 672 O O . ASN A 1 81 ? -7.589 -3.385 11.703 1.00 86.75 81 ASN A O 1
ATOM 676 N N . HIS A 1 82 ? -7.073 -1.547 12.889 1.00 87.38 82 HIS A N 1
ATOM 677 C CA . HIS A 1 82 ? -5.674 -1.498 12.475 1.00 87.38 82 HIS A CA 1
ATOM 678 C C . HIS A 1 82 ? -4.901 -2.755 12.910 1.00 87.38 82 HIS A C 1
ATOM 680 O O . HIS A 1 82 ? -4.176 -3.352 12.108 1.00 87.38 82 HIS A O 1
ATOM 686 N N . TRP A 1 83 ? -5.082 -3.210 14.153 1.00 84.44 83 TRP A N 1
ATOM 687 C CA . TRP A 1 83 ? -4.433 -4.426 14.647 1.00 84.44 83 TRP A CA 1
ATOM 688 C C . TRP A 1 83 ? -4.962 -5.698 13.994 1.00 84.44 83 TRP A C 1
ATOM 690 O O . TRP A 1 83 ? -4.165 -6.569 13.649 1.00 84.44 83 TRP A O 1
ATOM 700 N N . CYS A 1 84 ? -6.268 -5.797 13.737 1.00 85.19 84 CYS A N 1
ATOM 701 C CA . CYS A 1 84 ? -6.841 -6.929 13.002 1.00 85.19 84 CYS A CA 1
ATOM 702 C C . CYS A 1 84 ? -6.246 -7.100 11.591 1.00 85.19 84 CYS A C 1
ATOM 704 O O . CYS A 1 84 ? -6.263 -8.205 11.044 1.00 85.19 84 CYS A O 1
ATOM 706 N N . LEU A 1 85 ? -5.742 -6.017 10.990 1.00 86.94 85 LEU A N 1
ATOM 707 C CA . LEU A 1 85 ? -5.125 -6.016 9.661 1.00 86.94 85 LEU A CA 1
ATOM 708 C C . LEU A 1 85 ? -3.610 -6.261 9.679 1.00 86.94 85 LEU A C 1
ATOM 710 O O . LEU A 1 85 ? -3.029 -6.486 8.611 1.00 86.94 85 LEU A O 1
ATOM 714 N N . GLY A 1 86 ? -2.988 -6.246 10.860 1.00 86.25 86 GLY A N 1
ATOM 715 C CA . GLY A 1 86 ? -1.554 -6.446 11.037 1.00 86.25 86 GLY A CA 1
ATOM 716 C C . GLY A 1 86 ? -1.067 -7.851 10.660 1.00 86.25 86 GLY A C 1
ATOM 717 O O . GLY A 1 86 ? -1.846 -8.694 10.199 1.00 86.25 86 GLY A O 1
ATOM 718 N N . PRO A 1 87 ? 0.240 -8.115 10.809 1.00 83.44 87 PRO A N 1
ATOM 719 C CA . PRO A 1 87 ? 0.824 -9.424 10.534 1.00 83.44 87 PRO A CA 1
ATOM 720 C C . PRO A 1 87 ? 0.215 -10.515 11.422 1.00 83.44 87 PRO A C 1
ATOM 722 O O . PRO A 1 87 ? 0.186 -10.387 12.646 1.00 83.44 87 PRO A O 1
ATOM 725 N N . LYS A 1 88 ? -0.250 -11.612 10.815 1.00 86.06 88 LYS A N 1
ATOM 726 C CA . LYS A 1 88 ? -0.819 -12.759 11.550 1.00 86.06 88 LYS A CA 1
ATOM 727 C C . LYS A 1 88 ? 0.223 -13.760 12.032 1.00 86.06 88 LYS A C 1
ATOM 729 O O . LYS A 1 88 ? -0.070 -14.602 12.874 1.00 86.06 88 LYS A O 1
ATOM 734 N N . SER A 1 89 ? 1.419 -13.699 11.466 1.00 86.19 89 SER A N 1
ATOM 735 C CA . SER A 1 89 ? 2.543 -14.551 11.824 1.00 86.19 89 SER A CA 1
ATOM 736 C C . SER A 1 89 ? 3.846 -13.775 11.661 1.00 86.19 89 SER A C 1
ATOM 738 O O . SER A 1 89 ? 3.858 -12.672 11.113 1.00 86.19 89 SER A O 1
ATOM 740 N N . ASN A 1 90 ? 4.941 -14.368 12.132 1.00 88.12 90 ASN A N 1
ATOM 741 C CA . ASN A 1 90 ? 6.282 -13.813 11.962 1.00 88.12 90 ASN A CA 1
ATOM 742 C C . ASN A 1 90 ? 6.907 -14.178 10.598 1.00 88.12 90 ASN A C 1
ATOM 744 O O . ASN A 1 90 ? 8.095 -13.938 10.401 1.00 88.12 90 ASN A O 1
ATOM 748 N N . ASP A 1 91 ? 6.149 -14.781 9.673 1.00 93.25 91 ASP A N 1
ATOM 749 C CA . ASP A 1 91 ? 6.625 -15.016 8.309 1.00 93.25 91 ASP A CA 1
ATOM 750 C C . ASP A 1 91 ? 6.874 -13.684 7.588 1.00 93.25 91 ASP A C 1
ATOM 752 O O . ASP A 1 91 ? 6.060 -12.762 7.654 1.00 93.25 91 ASP A O 1
ATOM 756 N N . GLU A 1 92 ? 7.984 -13.585 6.857 1.00 92.25 92 GLU A N 1
ATOM 757 C CA . GLU A 1 92 ? 8.363 -12.343 6.184 1.00 92.25 92 GLU A CA 1
ATOM 758 C C . GLU A 1 92 ? 7.316 -11.864 5.165 1.00 92.25 92 GLU A C 1
ATOM 760 O O . GLU A 1 92 ? 7.119 -10.657 5.008 1.00 92.25 92 GLU A O 1
ATOM 765 N N . ASN A 1 93 ? 6.664 -12.779 4.434 1.00 92.38 93 ASN A N 1
ATOM 766 C CA . ASN A 1 93 ? 5.635 -12.393 3.467 1.00 92.38 93 ASN A CA 1
ATOM 767 C C . ASN A 1 93 ? 4.395 -11.876 4.184 1.00 92.38 93 ASN A C 1
ATOM 769 O O . ASN A 1 93 ? 3.816 -10.885 3.744 1.00 92.38 93 ASN A O 1
ATOM 773 N N . GLU A 1 94 ? 4.018 -12.509 5.293 1.00 91.19 94 GLU A N 1
ATOM 774 C CA . GLU A 1 94 ? 2.889 -12.061 6.103 1.00 91.19 94 GLU A CA 1
ATOM 775 C C . GLU A 1 94 ? 3.170 -10.725 6.805 1.00 91.19 94 GLU A C 1
ATOM 777 O O . GLU A 1 94 ? 2.263 -9.901 6.899 1.00 91.19 94 GLU A O 1
ATOM 782 N N . ILE A 1 95 ? 4.408 -10.458 7.235 1.00 88.50 95 ILE A N 1
ATOM 783 C CA . ILE A 1 95 ? 4.811 -9.144 7.764 1.00 88.50 95 ILE A CA 1
ATOM 784 C C . ILE A 1 95 ? 4.617 -8.065 6.695 1.00 88.50 95 ILE A C 1
ATOM 786 O O . ILE A 1 95 ? 3.922 -7.076 6.934 1.00 88.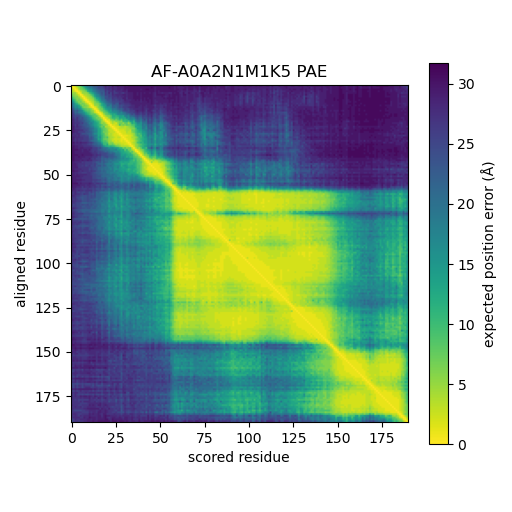50 95 ILE A O 1
ATOM 790 N N . VAL A 1 96 ? 5.163 -8.278 5.493 1.00 90.38 96 VAL A N 1
ATOM 791 C CA . VAL A 1 96 ? 5.037 -7.322 4.381 1.00 90.38 96 VAL A CA 1
ATOM 792 C C . VAL A 1 96 ? 3.572 -7.131 3.972 1.00 90.38 96 VAL A C 1
ATOM 794 O O . VAL A 1 96 ? 3.125 -5.998 3.782 1.00 90.38 96 VAL A O 1
ATOM 797 N N . ALA A 1 97 ? 2.801 -8.216 3.868 1.00 90.62 97 ALA A N 1
ATOM 798 C CA . ALA A 1 97 ? 1.384 -8.156 3.523 1.00 90.62 97 ALA A CA 1
ATOM 799 C C . ALA A 1 97 ? 0.555 -7.461 4.614 1.00 90.62 97 ALA A C 1
ATOM 801 O O . ALA A 1 97 ? -0.306 -6.640 4.303 1.00 90.62 97 ALA A O 1
ATOM 802 N N . GLY A 1 98 ? 0.825 -7.745 5.890 1.00 89.12 98 GLY A N 1
ATOM 803 C CA . GLY A 1 98 ? 0.164 -7.119 7.033 1.00 89.12 98 GLY A CA 1
ATOM 804 C C . GLY A 1 98 ? 0.371 -5.608 7.066 1.00 89.12 98 GLY A C 1
ATOM 805 O O . GLY A 1 98 ? -0.602 -4.855 7.125 1.00 89.12 98 GLY A O 1
ATOM 806 N N . VAL A 1 99 ? 1.620 -5.160 6.921 1.00 89.25 99 VAL A N 1
ATOM 807 C CA . VAL A 1 99 ? 1.955 -3.729 6.854 1.00 89.25 99 VAL A CA 1
ATOM 808 C C . VAL A 1 99 ? 1.295 -3.057 5.648 1.00 89.25 99 VAL A C 1
ATOM 810 O O . VAL A 1 99 ? 0.789 -1.940 5.768 1.00 89.25 99 VAL A O 1
ATOM 813 N N . ALA A 1 100 ? 1.221 -3.738 4.500 1.00 90.25 100 ALA A N 1
ATOM 814 C CA . ALA A 1 100 ? 0.517 -3.218 3.330 1.00 90.25 100 ALA A CA 1
ATOM 815 C C . ALA A 1 100 ? -0.984 -3.015 3.607 1.00 90.25 100 ALA A C 1
ATOM 817 O O . ALA A 1 100 ? -1.503 -1.928 3.352 1.00 90.25 100 ALA A O 1
ATOM 818 N N . ARG A 1 101 ? -1.667 -4.004 4.208 1.00 93.19 101 ARG A N 1
ATOM 819 C CA . ARG A 1 101 ? -3.090 -3.894 4.593 1.00 93.19 101 ARG A CA 1
ATOM 820 C C . ARG A 1 101 ? -3.329 -2.725 5.548 1.00 93.19 101 A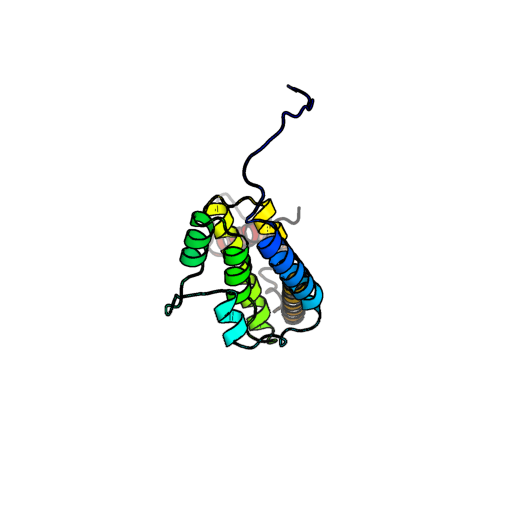RG A C 1
ATOM 822 O O . ARG A 1 101 ? -4.263 -1.950 5.347 1.00 93.19 101 ARG A O 1
ATOM 829 N N . GLN A 1 102 ? -2.477 -2.574 6.562 1.00 92.38 102 GLN A N 1
ATOM 830 C CA . GLN A 1 102 ? -2.538 -1.452 7.502 1.00 92.38 102 GLN A CA 1
ATOM 831 C C . GLN A 1 102 ? -2.314 -0.105 6.809 1.00 92.38 102 GLN A C 1
ATOM 833 O O . GLN A 1 102 ? -2.990 0.874 7.123 1.00 92.38 102 GLN A O 1
ATOM 838 N N . SER A 1 103 ? -1.405 -0.046 5.835 1.00 92.88 103 SER A N 1
ATOM 839 C CA . SER A 1 103 ? -1.175 1.172 5.063 1.00 92.88 103 SER A CA 1
ATOM 840 C C . SER A 1 103 ? -2.381 1.554 4.210 1.00 92.88 103 SER A C 1
ATOM 842 O O . SER A 1 103 ? -2.792 2.713 4.224 1.00 92.88 103 SER A O 1
ATOM 844 N N . THR A 1 104 ? -2.993 0.585 3.527 1.00 94.88 104 THR A N 1
ATOM 845 C CA . THR A 1 104 ? -4.237 0.801 2.777 1.00 94.88 104 THR A CA 1
ATOM 846 C C . THR A 1 104 ? -5.361 1.271 3.695 1.00 94.88 104 THR A C 1
ATOM 848 O O . THR A 1 104 ? -6.101 2.180 3.337 1.00 94.88 104 THR A O 1
ATOM 851 N N . PHE A 1 105 ? -5.468 0.705 4.899 1.00 93.44 105 PHE A N 1
ATOM 852 C CA . PHE A 1 105 ? -6.460 1.130 5.882 1.00 93.44 105 PHE A CA 1
ATOM 853 C C . PHE A 1 105 ? -6.299 2.601 6.278 1.00 93.44 105 PHE A C 1
ATOM 855 O O . PHE A 1 105 ? -7.275 3.341 6.225 1.00 93.44 105 PHE A O 1
ATOM 862 N N . ARG A 1 106 ? -5.074 3.055 6.581 1.00 93.88 106 ARG A N 1
ATOM 863 C CA . ARG A 1 106 ? -4.795 4.475 6.873 1.00 93.88 106 ARG A CA 1
ATOM 864 C C . ARG A 1 106 ? -5.210 5.401 5.735 1.00 93.88 106 ARG A C 1
ATOM 866 O O . ARG A 1 106 ? -5.825 6.430 5.981 1.00 93.88 106 ARG A O 1
ATOM 873 N N . MET A 1 107 ? -4.898 5.018 4.497 1.00 95.25 107 MET A N 1
ATOM 874 C CA . MET A 1 107 ? -5.294 5.782 3.314 1.00 95.25 107 MET A CA 1
ATOM 875 C C . MET A 1 107 ? -6.821 5.901 3.224 1.00 95.25 107 MET A C 1
ATOM 877 O O . MET A 1 107 ? -7.337 6.994 3.024 1.00 95.25 107 MET A O 1
ATOM 881 N N . LYS A 1 108 ? -7.551 4.804 3.464 1.00 95.56 108 LYS A N 1
ATOM 882 C CA . LYS A 1 108 ? -9.021 4.810 3.473 1.00 95.56 108 LYS A CA 1
ATOM 883 C C . LYS A 1 108 ? -9.628 5.593 4.640 1.00 95.56 108 LYS A C 1
ATOM 885 O O . LYS A 1 108 ? -10.692 6.177 4.468 1.00 95.56 108 LYS A O 1
ATOM 890 N N . LEU A 1 109 ? -8.973 5.642 5.801 1.00 93.94 109 LEU A N 1
ATOM 891 C CA . LEU A 1 109 ? -9.387 6.520 6.903 1.00 93.94 109 LEU A CA 1
ATOM 892 C C . LEU A 1 109 ? -9.253 7.998 6.517 1.00 93.94 109 LEU A C 1
ATOM 894 O O . LEU A 1 109 ? -10.176 8.769 6.766 1.00 93.94 109 LEU A O 1
ATOM 898 N N . ALA A 1 110 ? -8.147 8.371 5.867 1.00 93.75 110 ALA A N 1
A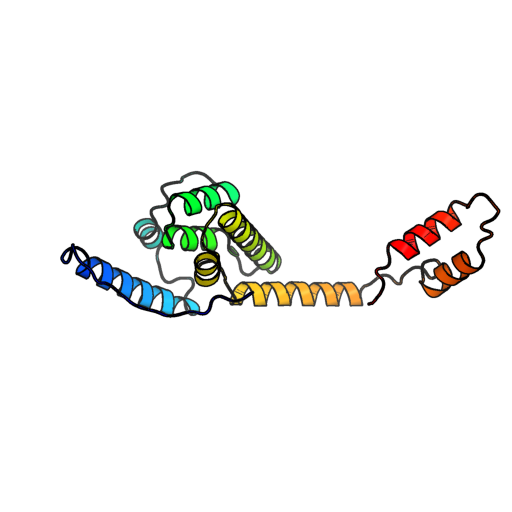TOM 899 C CA . ALA A 1 110 ? -7.925 9.736 5.396 1.00 93.75 110 ALA A CA 1
ATOM 900 C C . ALA A 1 110 ? -8.937 10.135 4.308 1.00 93.75 110 ALA A C 1
ATOM 902 O O . ALA A 1 110 ? -9.534 11.204 4.391 1.00 93.75 110 ALA A O 1
ATOM 903 N N . GLU A 1 111 ? -9.205 9.251 3.337 1.00 95.12 111 GLU A N 1
ATOM 904 C CA . GLU A 1 111 ? -10.283 9.443 2.348 1.00 95.12 111 GLU A CA 1
ATOM 905 C C . GLU A 1 111 ? -11.663 9.599 3.016 1.00 95.12 111 GLU A C 1
ATOM 907 O O . GLU A 1 111 ? -12.520 10.320 2.514 1.00 95.12 111 GLU A O 1
ATOM 912 N N . GLY A 1 112 ? -11.877 8.933 4.156 1.00 92.56 112 GLY A N 1
ATOM 913 C CA . GLY A 1 112 ? -13.088 9.034 4.968 1.00 92.56 112 GLY A CA 1
ATOM 914 C C . GLY A 1 112 ? -13.178 10.288 5.845 1.00 92.56 112 GLY A C 1
ATOM 915 O O . GLY A 1 112 ? -14.160 10.425 6.569 1.00 92.56 112 GLY A O 1
ATOM 916 N N . GLY A 1 113 ? -12.187 11.186 5.805 1.00 92.00 113 GLY A N 1
ATOM 917 C CA . GLY A 1 113 ? -12.185 12.439 6.565 1.00 92.00 113 GLY A CA 1
ATOM 918 C C . GLY A 1 113 ? -11.722 12.320 8.020 1.00 92.00 113 GLY A C 1
ATOM 919 O O . GLY A 1 113 ? -11.943 13.242 8.800 1.00 92.00 113 GLY A O 1
ATOM 920 N N . VAL A 1 114 ? -11.087 11.209 8.409 1.00 90.25 114 VAL A N 1
ATOM 921 C CA . VAL A 1 114 ? -10.479 11.083 9.743 1.00 90.25 114 VAL A CA 1
ATOM 922 C C . VAL A 1 114 ? -9.248 11.985 9.833 1.00 90.25 114 VAL A C 1
ATOM 924 O O . VAL A 1 114 ? -8.427 12.004 8.915 1.00 90.25 114 VAL A O 1
ATOM 927 N N . ASP A 1 115 ? -9.107 12.700 10.952 1.00 88.81 115 ASP A N 1
ATOM 928 C CA . ASP A 1 115 ? -7.979 13.601 11.201 1.00 88.81 115 ASP A CA 1
ATOM 929 C C . ASP A 1 115 ? -6.634 12.863 11.016 1.00 88.81 115 ASP A C 1
ATOM 931 O O . ASP A 1 115 ? -6.402 11.835 11.671 1.00 88.81 115 ASP A O 1
ATOM 935 N N . PRO A 1 116 ? -5.729 13.368 10.155 1.00 89.12 116 PRO A N 1
ATOM 936 C CA . PRO A 1 116 ? -4.412 12.778 9.940 1.00 89.12 116 PRO A CA 1
ATOM 937 C C . PRO A 1 116 ? -3.620 12.546 11.232 1.00 89.12 116 PRO A C 1
ATOM 939 O O . PRO A 1 116 ? -2.947 11.526 11.351 1.00 89.12 116 PRO A O 1
ATOM 942 N N . THR A 1 117 ? -3.745 13.431 12.222 1.00 88.06 117 THR A N 1
ATOM 943 C CA . THR A 1 117 ? -3.081 13.338 13.531 1.00 88.06 117 THR A CA 1
ATOM 944 C C . THR A 1 117 ? -3.516 12.083 14.286 1.00 88.06 117 THR A C 1
ATOM 946 O O . THR A 1 117 ? -2.682 11.358 14.825 1.00 88.06 117 THR A O 1
ATOM 949 N N . ILE A 1 118 ? -4.816 11.767 14.259 1.00 84.50 118 ILE A N 1
ATOM 950 C CA . ILE A 1 118 ? -5.373 10.551 14.872 1.00 84.50 118 ILE A CA 1
ATOM 951 C C . ILE A 1 118 ? -4.861 9.311 14.128 1.00 84.50 118 ILE A C 1
ATOM 953 O O . ILE A 1 118 ? -4.487 8.314 14.747 1.00 84.50 118 ILE A O 1
ATOM 957 N N . ILE A 1 119 ? -4.807 9.361 12.793 1.00 86.69 119 ILE A N 1
ATOM 958 C CA . ILE A 1 119 ? -4.283 8.256 11.977 1.00 86.69 119 ILE A CA 1
ATOM 959 C C . ILE A 1 119 ? -2.806 7.998 12.306 1.00 86.69 119 ILE A C 1
ATOM 961 O O . ILE A 1 119 ? -2.394 6.842 12.439 1.00 86.69 119 ILE A O 1
ATOM 965 N N . GLU A 1 120 ? -2.006 9.054 12.439 1.00 85.94 120 GLU A N 1
ATOM 966 C CA . GLU A 1 120 ? -0.590 8.940 12.777 1.00 85.94 120 GLU A CA 1
ATOM 967 C C . GLU A 1 120 ? -0.356 8.423 14.196 1.00 85.94 120 GLU A C 1
ATOM 969 O O . GLU A 1 120 ? 0.534 7.596 14.384 1.00 85.94 120 GLU A O 1
ATOM 974 N N . GLU A 1 121 ? -1.145 8.858 15.176 1.00 85.06 121 GLU A N 1
ATOM 975 C CA . GLU A 1 121 ? -0.991 8.429 16.568 1.00 85.06 121 GLU A CA 1
ATOM 976 C C . GLU A 1 121 ? -1.432 6.970 16.775 1.00 85.06 121 GLU A C 1
ATOM 978 O O . GLU A 1 121 ? -0.757 6.204 17.465 1.00 85.06 121 GLU A O 1
ATOM 983 N N . PHE A 1 122 ? -2.545 6.559 16.159 1.00 80.00 122 PHE A N 1
ATOM 984 C CA . PHE A 1 122 ? -3.218 5.303 16.510 1.00 80.00 122 PHE A CA 1
ATOM 985 C C . PHE A 1 122 ? -3.114 4.190 15.464 1.00 80.00 122 PHE A C 1
ATOM 987 O O . PHE A 1 122 ? -3.333 3.023 15.797 1.00 80.00 122 PHE A O 1
ATOM 994 N N . ALA A 1 123 ? -2.776 4.508 14.212 1.00 79.56 123 ALA A N 1
ATOM 995 C CA . ALA A 1 123 ? -2.710 3.533 13.119 1.00 79.56 123 ALA A CA 1
ATOM 996 C C . ALA A 1 123 ? -1.315 3.425 12.474 1.00 79.56 123 ALA A C 1
ATOM 998 O O . ALA A 1 123 ? -1.171 2.865 11.381 1.00 79.56 123 ALA A O 1
ATOM 999 N N . LYS A 1 124 ? -0.267 3.947 13.123 1.00 84.00 124 LYS A N 1
ATOM 1000 C CA . LYS A 1 124 ? 1.122 3.903 12.641 1.00 84.00 124 LYS A CA 1
ATOM 1001 C C . LYS A 1 124 ? 1.984 3.001 13.526 1.00 84.00 124 LYS A C 1
ATOM 1003 O O . LYS A 1 124 ? 2.541 3.434 14.527 1.00 84.00 124 LYS A O 1
ATOM 1008 N N . ASP A 1 125 ? 2.150 1.744 13.115 1.00 82.31 125 ASP A N 1
ATOM 1009 C CA . ASP A 1 125 ? 3.100 0.828 13.760 1.00 82.31 125 ASP A CA 1
ATOM 1010 C C . ASP A 1 125 ? 4.511 1.012 13.182 1.00 82.31 125 ASP A C 1
ATOM 1012 O O . ASP A 1 125 ? 4.882 0.427 12.161 1.00 82.31 125 ASP A O 1
ATOM 1016 N N . GLN A 1 126 ? 5.310 1.850 13.843 1.00 84.00 126 GLN A N 1
ATOM 1017 C CA . GLN A 1 126 ? 6.674 2.145 13.405 1.00 84.00 126 GLN A CA 1
ATOM 1018 C C . GLN A 1 126 ? 7.565 0.895 13.372 1.00 84.00 126 GLN A C 1
ATOM 1020 O O . GLN A 1 126 ? 8.418 0.775 12.491 1.00 84.00 126 GLN A O 1
ATOM 1025 N N . LYS A 1 127 ? 7.363 -0.047 14.299 1.00 86.25 127 LYS A N 1
ATOM 1026 C CA . LYS A 1 127 ? 8.191 -1.250 14.410 1.00 86.25 127 LYS A CA 1
ATOM 1027 C C . LYS A 1 127 ? 7.938 -2.187 13.233 1.00 86.25 127 LYS A C 1
ATOM 1029 O O . LYS A 1 127 ? 8.885 -2.571 12.549 1.00 86.25 127 LYS A O 1
ATOM 1034 N N . HIS A 1 128 ? 6.675 -2.507 12.943 1.00 80.88 128 HIS A N 1
ATOM 1035 C CA . HIS A 1 128 ? 6.338 -3.366 11.799 1.00 80.88 128 HIS A CA 1
ATOM 1036 C C . HIS A 1 128 ? 6.731 -2.732 10.464 1.00 80.88 128 HIS A C 1
ATOM 1038 O O . HIS A 1 128 ? 7.196 -3.435 9.567 1.00 80.88 128 HIS A O 1
ATOM 1044 N N . ILE A 1 129 ? 6.610 -1.407 10.334 1.00 85.25 129 ILE A N 1
ATOM 1045 C CA . ILE A 1 129 ? 7.067 -0.684 9.139 1.00 85.25 129 ILE A CA 1
ATOM 1046 C C . ILE A 1 129 ? 8.577 -0.857 8.943 1.00 85.25 129 ILE A C 1
ATOM 1048 O O . ILE A 1 129 ? 9.015 -1.177 7.837 1.00 85.25 129 ILE A O 1
ATOM 1052 N N . GLN A 1 130 ? 9.377 -0.683 9.999 1.00 92.12 130 GLN A N 1
ATOM 1053 C CA . GLN A 1 130 ? 10.828 -0.875 9.934 1.00 92.12 130 GLN A CA 1
ATOM 1054 C C . GLN A 1 130 ? 11.198 -2.314 9.552 1.00 92.12 130 GLN A C 1
ATOM 1056 O O . GLN A 1 130 ? 11.991 -2.509 8.630 1.00 92.12 130 GLN A O 1
ATOM 1061 N N . GLU A 1 131 ? 10.577 -3.307 10.194 1.00 91.88 131 GLU A N 1
ATOM 1062 C CA . GLU A 1 131 ? 10.788 -4.730 9.899 1.00 91.88 131 GLU A CA 1
ATOM 1063 C C . GLU A 1 131 ? 10.448 -5.058 8.431 1.00 91.88 131 GLU A C 1
ATOM 1065 O O . GLU A 1 131 ? 11.257 -5.649 7.710 1.00 91.88 131 GLU A O 1
ATOM 1070 N N . SER A 1 132 ? 9.287 -4.608 7.940 1.00 91.44 132 SER A N 1
ATOM 1071 C CA . SER A 1 132 ? 8.870 -4.791 6.542 1.00 91.44 132 SER A CA 1
ATOM 1072 C C . SER A 1 132 ? 9.845 -4.136 5.558 1.00 91.44 132 SER A C 1
ATOM 1074 O O . SER A 1 132 ? 10.229 -4.747 4.555 1.00 91.44 132 SER A O 1
ATOM 1076 N N . ASN A 1 133 ? 10.294 -2.913 5.845 1.00 92.44 133 ASN A N 1
ATOM 1077 C CA . ASN A 1 133 ? 11.252 -2.200 5.001 1.00 92.44 133 ASN A CA 1
ATOM 1078 C C . ASN A 1 133 ? 12.599 -2.931 4.931 1.00 92.44 133 ASN A C 1
ATOM 1080 O O . ASN A 1 133 ? 13.208 -3.022 3.861 1.00 92.44 133 ASN A O 1
ATOM 1084 N N . GLU A 1 134 ? 13.065 -3.493 6.047 1.00 94.75 134 GLU A N 1
ATOM 1085 C CA . GLU A 1 134 ? 14.295 -4.280 6.079 1.00 94.75 134 GLU A CA 1
ATOM 1086 C C . GLU A 1 134 ? 14.172 -5.559 5.237 1.00 94.75 134 GLU A C 1
ATOM 1088 O O . GLU A 1 134 ? 15.064 -5.857 4.432 1.00 94.75 134 GLU A O 1
ATOM 1093 N N . ILE A 1 135 ? 13.050 -6.278 5.358 1.00 92.38 135 ILE A N 1
ATOM 1094 C CA . ILE A 1 135 ? 12.737 -7.469 4.553 1.00 92.38 135 ILE A CA 1
ATOM 1095 C C . ILE A 1 135 ? 12.765 -7.125 3.061 1.00 92.38 135 ILE A C 1
ATOM 1097 O O . ILE A 1 135 ? 13.454 -7.783 2.273 1.00 92.38 135 ILE A O 1
ATOM 1101 N N . GLN A 1 136 ? 12.058 -6.068 2.659 1.00 90.25 136 GLN A N 1
ATOM 1102 C CA . GLN A 1 136 ? 12.025 -5.625 1.266 1.00 90.25 136 GLN A CA 1
ATOM 1103 C C . GLN A 1 136 ? 13.424 -5.244 0.768 1.00 90.25 136 GLN A C 1
ATOM 1105 O O . GLN A 1 136 ? 13.836 -5.693 -0.304 1.00 90.25 136 GLN A O 1
ATOM 1110 N N . ARG A 1 137 ? 14.214 -4.517 1.568 1.00 92.19 137 ARG A N 1
ATOM 1111 C CA . ARG A 1 137 ? 15.596 -4.148 1.224 1.00 92.19 137 ARG A CA 1
ATOM 1112 C C . ARG A 1 137 ? 16.492 -5.376 1.040 1.00 92.19 137 ARG A C 1
ATOM 1114 O O . ARG A 1 137 ? 17.253 -5.432 0.072 1.00 92.19 137 ARG A O 1
ATOM 1121 N N . LYS A 1 138 ? 16.398 -6.380 1.922 1.00 93.50 138 LYS A N 1
ATOM 1122 C CA . LYS A 1 138 ? 17.128 -7.658 1.796 1.00 93.50 138 LYS A CA 1
ATOM 1123 C C . LYS A 1 138 ? 16.742 -8.397 0.513 1.00 93.50 138 LYS A C 1
ATOM 1125 O O . LYS A 1 138 ? 17.623 -8.881 -0.200 1.00 93.50 138 LYS A O 1
ATOM 1130 N N . ARG A 1 139 ? 15.448 -8.450 0.183 1.00 91.19 139 ARG A N 1
ATOM 1131 C CA . ARG A 1 139 ? 14.943 -9.068 -1.057 1.00 91.19 139 ARG A CA 1
ATOM 1132 C C . ARG A 1 139 ? 15.468 -8.355 -2.297 1.00 91.19 139 ARG A C 1
ATOM 1134 O O . ARG A 1 139 ? 15.955 -9.024 -3.206 1.00 91.19 139 ARG A O 1
ATOM 1141 N N . THR A 1 140 ? 15.443 -7.024 -2.315 1.00 86.94 140 THR A N 1
ATOM 1142 C CA . THR A 1 140 ? 15.991 -6.222 -3.416 1.00 86.94 140 THR A CA 1
ATOM 1143 C C . THR A 1 140 ? 17.483 -6.482 -3.603 1.00 86.94 140 THR A C 1
ATOM 1145 O O . THR A 1 140 ? 17.900 -6.784 -4.716 1.00 86.94 140 THR A O 1
ATOM 1148 N N . LYS A 1 141 ? 18.279 -6.499 -2.524 1.00 89.75 141 LYS A N 1
ATOM 1149 C CA . LYS A 1 141 ? 19.712 -6.845 -2.595 1.00 89.75 141 LYS A CA 1
ATOM 1150 C C . LYS A 1 141 ? 19.949 -8.244 -3.173 1.00 89.75 141 LYS A C 1
ATOM 1152 O O . LYS A 1 141 ? 20.781 -8.401 -4.060 1.00 89.75 141 LYS A O 1
ATOM 1157 N N . LYS A 1 142 ? 19.195 -9.255 -2.722 1.00 88.62 142 LYS A N 1
ATOM 1158 C CA . LYS A 1 142 ? 19.291 -10.628 -3.255 1.00 88.62 142 LYS A CA 1
ATOM 1159 C C . LYS A 1 142 ? 18.936 -10.694 -4.745 1.00 88.62 142 LYS A C 1
ATOM 1161 O O . LYS A 1 142 ? 19.605 -11.401 -5.491 1.00 88.62 142 LYS A O 1
ATOM 1166 N N . ARG A 1 143 ? 17.904 -9.962 -5.180 1.00 83.00 143 ARG A N 1
ATOM 1167 C CA . ARG A 1 143 ? 17.510 -9.873 -6.598 1.00 83.00 143 ARG A CA 1
ATOM 1168 C C . ARG A 1 143 ? 18.570 -9.167 -7.435 1.00 83.00 143 ARG A C 1
ATOM 1170 O O . ARG A 1 143 ? 18.863 -9.641 -8.520 1.00 83.00 143 ARG A O 1
ATOM 1177 N N . MET A 1 144 ? 19.171 -8.098 -6.916 1.00 80.25 144 MET A N 1
ATOM 1178 C CA . MET A 1 144 ? 20.258 -7.377 -7.582 1.00 80.25 144 MET A CA 1
ATOM 1179 C C . MET A 1 144 ? 21.529 -8.223 -7.699 1.00 80.25 144 MET A C 1
ATOM 1181 O O . MET A 1 144 ? 22.153 -8.232 -8.751 1.00 80.25 144 MET A O 1
ATOM 1185 N N . ALA A 1 145 ? 21.877 -8.997 -6.669 1.00 82.00 145 ALA A N 1
ATOM 1186 C CA . ALA A 1 145 ? 22.998 -9.937 -6.732 1.00 82.00 145 ALA A CA 1
ATOM 1187 C C . ALA A 1 145 ? 22.768 -11.063 -7.757 1.00 82.00 145 ALA A C 1
ATOM 1189 O O . ALA A 1 145 ? 23.714 -11.564 -8.354 1.00 82.00 145 ALA A O 1
ATOM 1190 N N . LYS A 1 146 ? 21.505 -11.451 -7.970 1.00 76.56 146 LYS A N 1
ATOM 1191 C CA . LYS A 1 146 ? 21.083 -12.433 -8.979 1.00 76.56 146 LYS A CA 1
ATOM 1192 C C . LYS A 1 146 ? 20.611 -11.787 -10.284 1.00 76.56 146 LYS A C 1
ATOM 1194 O O . LYS A 1 146 ? 19.991 -12.475 -11.095 1.00 76.56 146 LYS A O 1
ATOM 1199 N N . ALA A 1 147 ? 20.830 -10.485 -10.471 1.00 67.94 147 ALA A N 1
ATOM 1200 C CA . ALA A 1 147 ? 20.310 -9.787 -11.633 1.00 67.94 147 ALA A CA 1
ATOM 1201 C C . ALA A 1 147 ? 20.898 -10.426 -12.890 1.00 67.94 147 ALA A C 1
ATOM 1203 O O . ALA A 1 147 ? 22.118 -10.520 -13.042 1.00 67.94 147 ALA A O 1
ATOM 1204 N N . GLN A 1 148 ? 20.020 -10.882 -13.786 1.00 66.81 148 GLN A N 1
ATOM 1205 C CA . GLN A 1 148 ? 20.454 -11.276 -15.115 1.00 66.81 148 GLN A CA 1
ATOM 1206 C C . GLN A 1 148 ? 21.145 -10.073 -15.744 1.00 66.81 148 GLN A C 1
ATOM 1208 O O . GLN A 1 148 ? 20.643 -8.947 -15.691 1.00 66.81 148 GLN A O 1
ATOM 1213 N N . ARG A 1 149 ? 22.337 -10.312 -16.292 1.00 71.88 149 ARG A N 1
ATOM 1214 C CA . ARG A 1 149 ? 23.095 -9.271 -16.973 1.00 71.88 149 ARG A CA 1
ATOM 1215 C C . ARG A 1 149 ? 22.206 -8.722 -18.083 1.00 71.88 149 ARG A C 1
ATOM 1217 O O . ARG A 1 149 ? 21.726 -9.499 -18.905 1.00 71.88 149 ARG A O 1
ATOM 1224 N N . ILE A 1 150 ? 21.994 -7.405 -18.091 1.00 71.62 150 ILE A N 1
ATOM 1225 C CA . ILE A 1 150 ? 21.275 -6.740 -19.181 1.00 71.62 150 ILE A CA 1
ATOM 1226 C C . ILE A 1 150 ? 21.934 -7.206 -20.485 1.00 71.62 150 ILE A C 1
ATOM 1228 O O . ILE A 1 150 ? 23.169 -7.125 -20.586 1.00 71.62 150 ILE A O 1
ATOM 1232 N N . PRO A 1 151 ? 21.168 -7.743 -21.454 1.00 81.69 151 PRO A N 1
ATOM 1233 C CA . PRO A 1 151 ? 21.735 -8.152 -22.726 1.00 81.69 151 PRO A CA 1
ATOM 1234 C C . PRO A 1 151 ? 22.553 -6.998 -23.299 1.00 81.69 151 PRO A C 1
ATOM 1236 O O . PRO A 1 151 ? 22.074 -5.867 -23.336 1.00 81.69 151 PRO A O 1
ATOM 1239 N N . LYS A 1 152 ? 23.792 -7.262 -23.740 1.00 83.50 152 LYS A N 1
ATOM 1240 C CA . LYS A 1 152 ? 24.714 -6.205 -24.206 1.00 83.50 152 LYS A CA 1
ATOM 1241 C C . LYS A 1 152 ? 24.055 -5.275 -25.234 1.00 83.50 152 LYS A C 1
ATOM 1243 O O . LYS A 1 152 ? 24.319 -4.074 -25.233 1.00 83.50 152 LYS A O 1
ATOM 1248 N N . HIS A 1 153 ? 23.185 -5.829 -26.078 1.00 83.81 153 HIS A N 1
ATOM 1249 C CA . HIS A 1 153 ? 22.414 -5.100 -27.080 1.00 83.81 153 HIS A CA 1
ATOM 1250 C C . HIS A 1 153 ? 21.554 -3.966 -26.487 1.00 83.81 153 HIS A C 1
ATOM 1252 O O . HIS A 1 153 ? 21.540 -2.874 -27.050 1.00 83.81 153 HIS A O 1
ATOM 1258 N N . PHE A 1 154 ? 20.943 -4.185 -25.317 1.00 82.56 154 PHE A N 1
ATOM 1259 C CA . PHE A 1 154 ? 20.112 -3.218 -24.586 1.00 82.56 154 PHE A CA 1
ATOM 1260 C C . PHE A 1 154 ? 20.884 -2.427 -23.521 1.00 82.56 154 PHE A C 1
ATOM 1262 O O . PHE A 1 154 ? 20.289 -1.831 -22.626 1.00 82.56 154 PHE A O 1
ATOM 1269 N N . SER A 1 155 ? 22.219 -2.420 -23.576 1.00 86.31 155 SER A N 1
ATOM 1270 C CA . SER A 1 155 ? 22.984 -1.523 -22.709 1.00 86.31 155 SER A CA 1
ATOM 1271 C C . SER A 1 155 ? 22.776 -0.070 -23.141 1.00 86.31 155 SER A C 1
ATOM 1273 O O . SER A 1 155 ? 22.730 0.218 -24.338 1.00 86.31 155 SER A O 1
ATOM 1275 N N . LEU A 1 156 ? 22.697 0.848 -22.174 1.00 85.81 156 LEU A N 1
ATOM 1276 C CA . LEU A 1 156 ? 22.464 2.273 -22.432 1.00 85.81 156 LEU A CA 1
ATOM 1277 C C . LEU A 1 156 ? 23.470 2.862 -23.430 1.00 85.81 156 LEU A C 1
ATOM 1279 O O . LEU A 1 156 ? 23.076 3.578 -24.343 1.00 85.81 156 LEU A O 1
ATOM 1283 N N . ALA A 1 157 ? 24.751 2.506 -23.306 1.00 87.94 157 ALA A N 1
ATOM 1284 C CA . ALA A 1 157 ? 25.796 2.967 -24.219 1.00 87.94 157 ALA A CA 1
ATOM 1285 C C . ALA A 1 157 ? 25.542 2.522 -25.670 1.00 87.94 157 ALA A C 1
ATOM 1287 O O . ALA A 1 157 ? 25.690 3.313 -26.599 1.00 87.94 157 ALA A O 1
ATOM 1288 N N . ASN A 1 158 ? 25.120 1.269 -25.866 1.00 89.62 158 ASN A N 1
ATOM 1289 C CA . ASN A 1 158 ? 24.868 0.734 -27.202 1.00 89.62 158 ASN A CA 1
ATOM 1290 C C . ASN A 1 158 ? 23.575 1.286 -27.810 1.00 89.62 158 ASN A C 1
ATOM 1292 O O . ASN A 1 158 ? 23.574 1.624 -28.989 1.00 89.62 158 ASN A O 1
ATOM 1296 N N . VAL A 1 159 ? 22.506 1.395 -27.016 1.00 90.12 159 VAL A N 1
ATOM 1297 C CA . VAL A 1 159 ? 21.224 1.983 -27.442 1.00 90.12 159 VAL A CA 1
ATOM 1298 C C . VAL A 1 159 ? 21.411 3.458 -27.809 1.00 90.12 159 VAL A C 1
ATOM 1300 O O . VAL A 1 159 ? 21.001 3.881 -28.884 1.00 90.12 159 VAL A O 1
ATOM 1303 N N . SER A 1 160 ? 22.121 4.224 -26.974 1.00 89.81 160 SER A N 1
ATOM 1304 C CA . SER A 1 160 ? 22.432 5.634 -27.241 1.00 89.81 160 SER A CA 1
ATOM 1305 C C . SER A 1 160 ? 23.224 5.807 -28.540 1.00 89.81 160 SER A C 1
ATOM 1307 O O . SER A 1 160 ? 22.856 6.620 -29.384 1.00 89.81 160 SER A O 1
ATOM 1309 N N . LYS A 1 161 ? 24.250 4.974 -28.766 1.00 92.56 161 LYS A N 1
ATOM 1310 C CA . LYS A 1 161 ? 25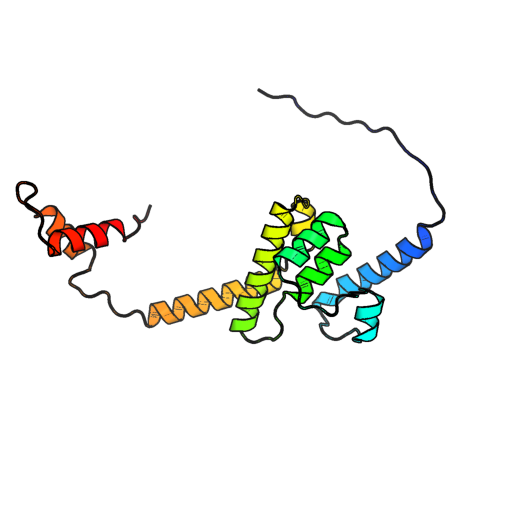.030 5.004 -30.011 1.00 92.56 161 LYS A CA 1
ATOM 1311 C C . LYS A 1 161 ? 24.174 4.705 -31.246 1.00 92.56 161 LYS A C 1
ATOM 1313 O O . LYS A 1 161 ? 24.411 5.308 -32.286 1.00 92.56 161 LYS A O 1
ATOM 1318 N N . ARG A 1 162 ? 23.213 3.779 -31.171 1.00 92.94 162 ARG A N 1
ATOM 1319 C CA . ARG A 1 162 ? 22.324 3.481 -32.310 1.00 92.94 162 ARG A CA 1
ATOM 1320 C C . ARG A 1 162 ? 21.380 4.642 -32.598 1.00 92.94 162 ARG A C 1
ATOM 1322 O O . ARG A 1 162 ? 21.337 5.090 -33.735 1.00 92.94 162 ARG A O 1
ATOM 1329 N N . ILE A 1 163 ? 20.758 5.210 -31.566 1.00 89.88 163 ILE A N 1
ATOM 1330 C CA . ILE A 1 163 ? 19.865 6.370 -31.712 1.00 89.88 163 ILE A CA 1
ATOM 1331 C C . ILE A 1 163 ? 20.600 7.591 -32.274 1.00 89.88 163 ILE A C 1
ATOM 1333 O O . ILE A 1 163 ? 20.071 8.264 -33.150 1.00 89.88 163 ILE A O 1
ATOM 1337 N N . GLN A 1 164 ? 21.834 7.859 -31.835 1.00 90.50 164 GLN A N 1
ATOM 1338 C CA . GLN A 1 164 ? 22.641 8.963 -32.375 1.00 90.50 164 GLN A CA 1
ATOM 1339 C C . GLN A 1 164 ? 22.985 8.800 -33.862 1.00 90.50 164 GLN A C 1
ATOM 1341 O O . GLN A 1 164 ? 23.192 9.795 -34.547 1.00 90.50 164 GLN A O 1
ATOM 1346 N N . ASN A 1 165 ? 23.058 7.560 -34.352 1.00 90.69 165 ASN A N 1
ATOM 1347 C CA . ASN A 1 165 ? 23.362 7.253 -35.750 1.00 90.69 165 ASN A CA 1
ATOM 1348 C C . ASN A 1 165 ? 22.101 6.965 -36.582 1.00 90.69 165 ASN A C 1
ATOM 1350 O O . ASN A 1 165 ? 22.216 6.569 -37.741 1.00 90.69 165 ASN A O 1
ATOM 1354 N N . MET A 1 166 ? 20.911 7.122 -35.998 1.00 88.25 166 MET A N 1
ATOM 1355 C CA . MET A 1 166 ? 19.647 6.854 -36.671 1.00 88.25 166 MET A CA 1
ATOM 1356 C C . MET A 1 166 ? 19.391 7.910 -37.751 1.00 88.25 166 MET A C 1
ATOM 1358 O O . MET A 1 166 ? 19.455 9.114 -37.500 1.00 88.25 166 MET A O 1
ATOM 1362 N N . ASP A 1 167 ? 19.067 7.456 -38.961 1.00 88.75 167 ASP A N 1
ATOM 1363 C CA . ASP A 1 167 ? 18.702 8.335 -40.070 1.00 88.75 167 ASP A CA 1
ATOM 1364 C C . ASP A 1 167 ? 17.247 8.790 -39.919 1.00 88.75 167 ASP A C 1
ATOM 1366 O O . ASP A 1 167 ? 16.310 8.117 -40.350 1.00 88.75 167 ASP A O 1
ATOM 1370 N N . VAL A 1 168 ? 17.065 9.960 -39.308 1.00 86.00 168 VAL A N 1
ATOM 1371 C CA . VAL A 1 168 ? 15.747 10.564 -39.054 1.00 86.00 168 VAL A CA 1
ATOM 1372 C C . VAL A 1 168 ? 14.985 10.955 -40.324 1.00 86.00 168 VAL A C 1
ATOM 1374 O O . VAL A 1 168 ? 13.806 11.291 -40.241 1.00 86.00 168 VAL A O 1
ATOM 1377 N N . SER A 1 169 ? 15.631 10.932 -41.497 1.00 89.69 169 SER A N 1
ATOM 1378 C CA . SER A 1 169 ? 14.968 11.225 -42.774 1.00 89.69 169 SER A CA 1
ATOM 1379 C C . SER A 1 169 ? 14.191 10.030 -43.335 1.00 89.69 169 SER A C 1
ATOM 1381 O O . SER A 1 169 ? 13.370 10.194 -44.239 1.00 89.69 169 SER A O 1
ATOM 1383 N N . LYS A 1 170 ? 14.428 8.826 -42.799 1.00 91.06 170 LYS A N 1
ATOM 1384 C CA . LYS A 1 170 ? 13.782 7.581 -43.222 1.00 91.06 170 LYS A CA 1
ATOM 1385 C C . LYS A 1 170 ? 12.734 7.126 -42.214 1.00 91.06 170 LYS A C 1
ATOM 1387 O O . LYS A 1 170 ? 12.723 7.528 -41.054 1.00 91.06 170 LYS A O 1
ATOM 1392 N N . ILE A 1 171 ? 11.848 6.246 -42.675 1.00 91.44 171 ILE A N 1
ATOM 1393 C CA . ILE A 1 171 ? 10.875 5.584 -41.804 1.00 91.44 171 ILE A CA 1
ATOM 1394 C C . ILE A 1 171 ? 11.649 4.708 -40.803 1.00 91.44 171 ILE A C 1
ATOM 1396 O O . ILE A 1 171 ? 12.441 3.870 -41.245 1.00 91.44 171 ILE A O 1
ATOM 1400 N N . PRO A 1 172 ? 11.430 4.875 -39.486 1.00 89.44 172 PRO A N 1
ATOM 1401 C CA . PRO A 1 172 ? 12.159 4.133 -38.468 1.00 89.44 172 PRO A CA 1
ATOM 1402 C C . PRO A 1 172 ? 11.848 2.640 -38.546 1.00 89.44 172 PRO A C 1
ATOM 1404 O O . PRO A 1 172 ? 10.706 2.215 -38.748 1.00 89.44 172 PRO A O 1
ATOM 1407 N N . THR A 1 173 ? 12.885 1.835 -38.360 1.00 92.88 173 THR A N 1
ATOM 1408 C CA . THR A 1 173 ? 12.775 0.383 -38.301 1.00 92.88 173 THR A CA 1
ATOM 1409 C C . THR A 1 173 ? 12.209 -0.071 -36.954 1.00 92.88 173 THR A C 1
ATOM 1411 O O . THR A 1 173 ? 12.108 0.679 -35.980 1.00 92.88 173 THR A O 1
ATOM 1414 N N . ARG A 1 174 ? 11.844 -1.353 -36.863 1.00 91.69 174 ARG A N 1
ATOM 1415 C CA . ARG A 1 174 ? 11.410 -1.953 -35.593 1.00 91.69 174 ARG A CA 1
ATOM 1416 C C . ARG A 1 174 ? 12.505 -1.890 -34.518 1.00 91.69 174 ARG A C 1
ATOM 1418 O O . ARG A 1 174 ? 12.176 -1.803 -33.337 1.00 91.69 174 ARG A O 1
ATOM 1425 N N . GLU A 1 175 ? 13.774 -1.953 -34.917 1.00 89.50 175 GLU A N 1
ATOM 1426 C CA . GLU A 1 175 ? 14.918 -1.846 -34.006 1.00 89.50 175 GLU A CA 1
ATOM 1427 C C . GLU A 1 175 ? 15.067 -0.417 -33.481 1.00 89.50 175 GLU A C 1
ATOM 1429 O O . GLU A 1 175 ? 15.169 -0.233 -32.270 1.00 89.50 175 GLU A O 1
ATOM 1434 N N . ASP A 1 176 ? 14.932 0.580 -34.358 1.00 89.81 176 ASP A N 1
ATOM 1435 C CA . ASP A 1 176 ? 14.930 1.998 -33.980 1.00 89.81 176 ASP A CA 1
ATOM 1436 C C . ASP A 1 176 ? 13.836 2.299 -32.946 1.00 89.81 176 ASP A C 1
ATOM 1438 O O . ASP A 1 176 ? 14.071 2.951 -31.927 1.00 89.81 176 ASP A O 1
ATOM 1442 N N . LEU A 1 177 ? 12.633 1.753 -33.158 1.00 91.31 177 LEU A N 1
ATOM 1443 C CA . LEU A 1 177 ? 11.534 1.899 -32.208 1.00 91.31 177 LEU A CA 1
ATOM 1444 C C . LEU A 1 177 ? 11.838 1.216 -30.866 1.00 91.31 177 LEU A C 1
ATOM 1446 O O . LEU A 1 177 ? 11.551 1.780 -29.809 1.00 91.31 177 LEU A O 1
ATOM 1450 N N . ALA A 1 178 ? 12.410 0.010 -30.888 1.00 91.38 178 ALA A N 1
ATOM 1451 C CA . ALA A 1 178 ? 12.789 -0.702 -29.670 1.00 91.38 178 ALA A CA 1
ATOM 1452 C C . ALA A 1 178 ? 13.846 0.073 -28.871 1.00 91.38 178 ALA A C 1
ATOM 1454 O O . ALA A 1 178 ? 13.742 0.169 -27.648 1.00 91.38 178 ALA A O 1
ATOM 1455 N N . ASP A 1 179 ? 14.816 0.673 -29.554 1.00 91.00 179 ASP A N 1
ATOM 1456 C CA . ASP A 1 179 ? 15.853 1.493 -28.941 1.00 91.00 179 ASP A CA 1
ATOM 1457 C C . ASP A 1 179 ? 15.276 2.743 -28.283 1.00 91.00 179 ASP A C 1
ATOM 1459 O O . ASP A 1 179 ? 15.607 3.040 -27.131 1.00 91.00 179 ASP A O 1
ATOM 1463 N N . VAL A 1 180 ? 14.367 3.443 -28.969 1.00 88.56 180 VAL A N 1
ATOM 1464 C CA . VAL A 1 180 ? 13.673 4.6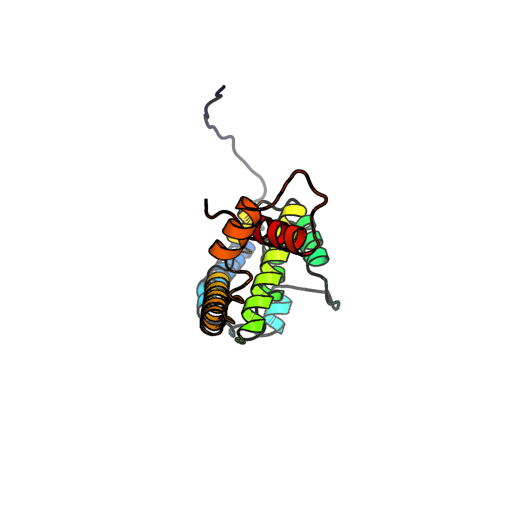16 -28.419 1.00 88.56 180 VAL A CA 1
ATOM 1465 C C . VAL A 1 180 ? 12.841 4.227 -27.196 1.00 88.56 180 VAL A C 1
ATOM 1467 O O . VAL A 1 180 ? 12.915 4.900 -26.169 1.00 88.56 180 VAL A O 1
ATOM 1470 N N . ILE A 1 181 ? 12.105 3.111 -27.245 1.00 90.31 181 ILE A N 1
ATOM 1471 C CA . ILE A 1 181 ? 11.342 2.606 -26.091 1.00 90.31 181 ILE A CA 1
ATOM 1472 C C . ILE A 1 181 ? 12.274 2.311 -24.915 1.00 90.31 181 ILE A C 1
ATOM 1474 O O . ILE A 1 181 ? 11.962 2.666 -23.778 1.00 90.31 181 ILE A O 1
ATOM 1478 N N . VAL A 1 182 ? 13.421 1.681 -25.165 1.00 88.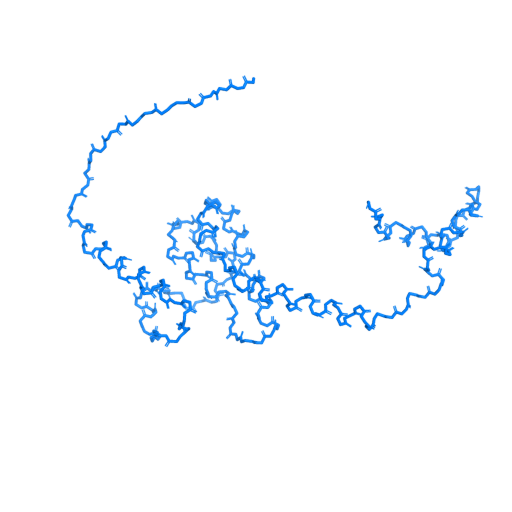88 182 VAL A N 1
ATOM 1479 C CA . VAL A 1 182 ? 14.403 1.346 -24.129 1.00 88.88 182 VAL A CA 1
ATOM 1480 C C . VAL A 1 182 ? 15.020 2.609 -23.521 1.00 88.88 182 VAL A C 1
ATOM 1482 O O . VAL A 1 182 ? 15.147 2.682 -22.299 1.00 88.88 182 VAL A O 1
ATOM 1485 N N . MET A 1 183 ? 15.330 3.625 -24.333 1.00 87.94 183 MET A N 1
ATOM 1486 C CA . MET A 1 183 ? 15.801 4.930 -23.859 1.00 87.94 183 MET A CA 1
ATOM 1487 C C . MET A 1 183 ? 14.751 5.643 -22.998 1.00 87.94 183 MET A C 1
ATOM 1489 O O . MET A 1 183 ? 15.085 6.106 -21.914 1.00 87.94 183 MET A O 1
ATOM 1493 N N . LEU A 1 184 ? 13.489 5.681 -23.435 1.00 84.94 184 LEU A N 1
ATOM 1494 C CA . LEU A 1 184 ? 12.389 6.311 -22.692 1.00 84.94 184 LEU A CA 1
ATOM 1495 C C . LEU A 1 184 ? 12.009 5.542 -21.416 1.00 84.94 184 LEU A C 1
ATOM 1497 O O . LEU A 1 184 ? 11.528 6.132 -20.450 1.00 84.94 184 LEU A O 1
ATOM 1501 N N . SER A 1 185 ? 12.214 4.223 -21.404 1.00 83.50 185 SER A N 1
ATOM 1502 C CA . SER A 1 185 ? 11.917 3.360 -20.251 1.00 83.50 185 SER A CA 1
ATOM 1503 C C . SER A 1 185 ? 13.004 3.408 -19.178 1.00 83.50 185 SER A C 1
ATOM 1505 O O . SER A 1 185 ? 12.747 3.081 -18.015 1.00 83.50 185 SER A O 1
ATOM 1507 N N . MET A 1 186 ? 14.226 3.797 -19.543 1.00 78.06 186 MET A N 1
ATOM 1508 C CA . MET A 1 186 ? 15.267 4.098 -18.573 1.00 78.06 186 MET A CA 1
ATOM 1509 C C . MET A 1 186 ? 14.981 5.473 -17.971 1.00 78.06 186 MET A C 1
ATOM 1511 O O . MET A 1 186 ? 15.021 6.486 -18.661 1.00 78.06 186 MET A O 1
ATOM 1515 N N . ARG A 1 187 ? 14.680 5.520 -16.668 1.00 61.59 187 ARG A N 1
ATOM 1516 C CA . ARG A 1 187 ? 14.558 6.803 -15.964 1.00 61.59 187 ARG A CA 1
ATOM 1517 C C . ARG A 1 187 ? 15.881 7.568 -16.100 1.00 61.59 187 ARG A C 1
ATOM 1519 O O . ARG A 1 187 ? 16.920 6.960 -15.825 1.00 61.59 187 ARG A O 1
ATOM 1526 N N . PRO A 1 188 ? 15.864 8.864 -16.456 1.00 56.34 188 PRO A N 1
ATOM 1527 C CA . PRO A 1 188 ? 17.030 9.710 -16.254 1.00 56.34 188 PRO A CA 1
ATOM 1528 C C . PRO A 1 188 ? 17.426 9.606 -14.778 1.00 56.34 188 PRO A C 1
ATOM 1530 O O . PRO A 1 188 ? 16.560 9.690 -13.904 1.00 56.34 188 PRO A O 1
ATOM 1533 N N . SER A 1 189 ? 18.703 9.360 -14.486 1.00 52.31 189 SER A N 1
ATOM 1534 C CA . SER A 1 189 ? 19.203 9.702 -13.158 1.00 52.31 189 SER A CA 1
ATOM 1535 C C . SER A 1 189 ? 19.266 11.224 -13.127 1.00 52.31 189 SER A C 1
ATOM 1537 O O . SER A 1 189 ? 20.111 11.792 -13.819 1.00 52.31 189 SER A O 1
ATOM 1539 N N . GLU A 1 190 ? 18.321 11.857 -12.434 1.00 36.31 190 GLU A N 1
ATOM 1540 C CA . GLU A 1 190 ? 18.456 13.265 -12.035 1.00 36.31 190 GLU A CA 1
ATOM 1541 C C . GLU A 1 190 ? 19.765 13.484 -11.265 1.00 36.31 190 GLU A C 1
ATOM 1543 O O . GLU A 1 190 ? 20.144 12.585 -10.471 1.00 36.31 190 GLU A O 1
#

Solvent-accessible surface area (backbone atoms only — not comparable to full-atom values): 11577 Å² total; per-residue (Å²): 133,88,85,83,89,81,87,84,89,86,82,88,93,91,86,92,80,79,56,63,71,55,48,52,52,49,50,49,49,49,56,55,56,68,56,39,90,78,48,97,76,82,68,55,76,65,56,48,43,72,77,49,74,72,85,62,94,60,93,72,52,62,61,57,52,17,53,49,32,37,72,68,67,42,67,68,55,42,35,51,56,36,59,75,35,37,52,88,49,90,49,70,68,40,34,40,51,8,48,48,46,30,50,53,30,50,53,40,24,47,76,46,67,39,59,65,66,58,44,55,71,55,55,56,62,66,65,59,49,51,54,31,51,51,53,51,50,53,50,50,51,54,48,60,78,63,50,75,75,74,55,71,77,75,31,67,71,50,33,51,54,51,61,75,67,54,66,81,91,50,86,76,49,76,64,55,51,51,39,51,51,53,56,70,69,47,74,79,84,127

Radius of gyration: 27.12 Å; Cα contacts (8 Å, |Δi|>4): 108; chains: 1; bounding box: 47×53×81 Å

Mean predicted aligned error: 16.03 Å